Protein AF-A0AAJ7J469-F1 (afdb_monomer)

Organism: NCBI:txid156304

Mean predicted aligned error: 11.47 Å

Structure (mmCIF, N/CA/C/O backbone):
data_AF-A0AAJ7J469-F1
#
_entry.id   AF-A0AAJ7J469-F1
#
loop_
_atom_site.group_PDB
_atom_site.id
_atom_site.type_symbol
_atom_site.label_atom_id
_atom_site.label_alt_id
_atom_site.label_comp_id
_atom_site.label_asym_id
_atom_site.label_entity_id
_atom_site.label_seq_id
_atom_site.pdbx_PDB_ins_code
_atom_site.Cartn_x
_atom_site.Cartn_y
_atom_site.Cartn_z
_atom_site.occupancy
_atom_site.B_iso_or_equiv
_atom_site.auth_seq_id
_atom_site.auth_comp_id
_atom_site.auth_asym_id
_atom_site.auth_atom_id
_atom_site.pdbx_PDB_model_num
ATOM 1 N N . MET A 1 1 ? 45.246 7.641 29.088 1.00 48.12 1 MET A N 1
ATOM 2 C CA . MET A 1 1 ? 44.976 6.536 30.030 1.00 48.12 1 MET A CA 1
ATOM 3 C C . MET A 1 1 ? 43.474 6.402 30.189 1.00 48.12 1 MET A C 1
ATOM 5 O O . MET A 1 1 ? 42.895 7.224 30.880 1.00 48.12 1 MET A O 1
ATOM 9 N N . GLN A 1 2 ? 42.861 5.424 29.525 1.00 44.12 2 GLN A N 1
ATOM 10 C CA . GLN A 1 2 ? 41.5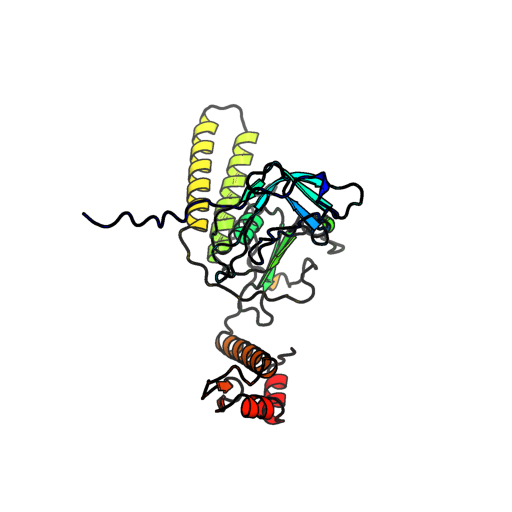33 4.903 29.861 1.00 44.12 2 GLN A CA 1
ATOM 11 C C . GLN A 1 2 ? 41.380 3.553 29.141 1.00 44.12 2 GLN A C 1
ATOM 13 O O . GLN A 1 2 ? 41.172 3.492 27.940 1.00 44.12 2 GLN A O 1
ATOM 18 N N . TYR A 1 3 ? 41.692 2.512 29.912 1.00 42.62 3 TYR A N 1
ATOM 19 C CA . TYR A 1 3 ? 41.426 1.079 29.773 1.00 42.62 3 TYR A CA 1
ATOM 20 C C . TYR A 1 3 ? 41.038 0.515 28.390 1.00 42.62 3 TYR A C 1
ATOM 22 O O . TYR A 1 3 ? 39.862 0.404 28.065 1.00 42.62 3 TYR A O 1
ATOM 30 N N . ASN A 1 4 ? 42.040 -0.010 27.669 1.00 47.81 4 ASN A N 1
ATOM 31 C CA . ASN A 1 4 ? 41.873 -1.233 26.878 1.00 47.81 4 ASN A CA 1
ATOM 32 C C . ASN A 1 4 ? 41.740 -2.396 27.870 1.00 47.81 4 ASN A C 1
ATOM 34 O O . ASN A 1 4 ? 42.739 -2.929 28.353 1.00 47.81 4 ASN A O 1
ATOM 38 N N . GLN A 1 5 ? 40.510 -2.744 28.220 1.00 50.16 5 GLN A N 1
ATOM 39 C CA . GLN A 1 5 ? 40.188 -4.075 28.717 1.00 50.16 5 GLN A CA 1
ATOM 40 C C . GLN A 1 5 ? 39.335 -4.756 27.654 1.00 50.16 5 GLN A C 1
ATOM 42 O O . GLN A 1 5 ? 38.177 -5.092 27.880 1.00 50.16 5 GLN A O 1
ATOM 47 N N . ASP A 1 6 ? 39.943 -4.983 26.489 1.00 46.72 6 ASP A N 1
ATOM 48 C CA . ASP A 1 6 ? 39.667 -6.229 25.792 1.00 46.72 6 ASP A CA 1
ATOM 49 C C . ASP A 1 6 ? 40.037 -7.317 26.796 1.00 46.72 6 ASP A C 1
ATOM 51 O O . ASP A 1 6 ? 41.211 -7.530 27.119 1.00 46.72 6 ASP A O 1
ATOM 55 N N . ALA A 1 7 ? 39.023 -7.929 27.401 1.00 51.72 7 ALA A N 1
ATOM 56 C CA . ALA A 1 7 ? 39.210 -9.198 28.059 1.00 51.72 7 ALA A CA 1
ATOM 57 C C . ALA A 1 7 ? 39.755 -10.133 26.976 1.00 51.72 7 ALA A C 1
ATOM 59 O O . ALA A 1 7 ? 38.997 -10.656 26.164 1.00 51.72 7 ALA A O 1
ATOM 60 N N . ASN A 1 8 ? 41.081 -10.294 26.944 1.00 53.09 8 ASN A N 1
ATOM 61 C CA . ASN A 1 8 ? 41.752 -11.438 26.352 1.00 53.09 8 ASN A CA 1
ATOM 62 C C . ASN A 1 8 ? 41.198 -12.667 27.076 1.00 53.09 8 ASN A C 1
ATOM 64 O O . ASN A 1 8 ? 41.808 -13.183 28.010 1.00 53.09 8 ASN A O 1
ATOM 68 N N . VAL A 1 9 ? 40.001 -13.103 26.691 1.00 55.22 9 VAL A N 1
ATOM 69 C CA . VAL A 1 9 ? 39.626 -14.498 26.814 1.00 55.22 9 VAL A CA 1
ATOM 70 C C . VAL A 1 9 ? 40.619 -15.180 25.884 1.00 55.22 9 VAL A C 1
ATOM 72 O O . VAL A 1 9 ? 40.574 -14.912 24.682 1.00 55.22 9 VAL A O 1
ATOM 75 N N . PRO A 1 10 ? 41.601 -15.940 26.400 1.00 55.09 10 PRO A N 1
ATOM 76 C CA . PRO A 1 10 ? 42.450 -16.709 25.513 1.00 55.09 10 PRO A CA 1
ATOM 77 C C . PRO A 1 10 ? 41.505 -17.561 24.672 1.00 55.09 10 PRO A C 1
ATOM 79 O O . PRO A 1 10 ? 40.607 -18.196 25.230 1.00 55.09 10 PRO A O 1
ATOM 82 N N . ASP A 1 11 ? 41.678 -17.511 23.354 1.00 55.34 11 ASP A N 1
ATOM 83 C CA . ASP A 1 11 ? 40.904 -18.247 22.350 1.00 55.34 11 ASP A CA 1
ATOM 84 C C . ASP A 1 11 ? 41.255 -19.744 22.450 1.00 55.34 11 ASP A C 1
ATOM 86 O O . ASP A 1 11 ? 41.768 -20.385 21.540 1.00 55.34 11 ASP A O 1
ATOM 90 N N . ASN A 1 12 ? 41.094 -20.287 23.654 1.00 64.06 12 ASN A N 1
ATOM 91 C CA . ASN A 1 12 ? 41.532 -21.597 24.083 1.00 64.06 12 ASN A CA 1
ATOM 92 C C . ASN A 1 12 ? 40.367 -22.553 23.850 1.00 64.06 12 ASN A C 1
ATOM 94 O O . ASN A 1 12 ? 39.811 -23.149 24.776 1.00 64.06 12 ASN A O 1
ATOM 98 N N . TYR A 1 13 ? 39.948 -22.634 22.590 1.00 60.75 13 TYR A N 1
ATOM 99 C CA . TYR A 1 13 ? 39.072 -23.704 22.163 1.00 60.75 13 TYR A CA 1
ATOM 100 C C . TYR A 1 13 ? 39.877 -25.006 22.230 1.00 60.75 13 TYR A C 1
ATOM 102 O O . TYR A 1 13 ? 40.974 -25.064 21.670 1.00 60.75 13 TYR A O 1
ATOM 110 N N . PRO A 1 14 ? 39.386 -26.040 22.934 1.00 75.62 14 PRO A N 1
ATOM 111 C CA . PRO A 1 14 ? 40.053 -27.332 22.936 1.00 75.62 14 PRO A CA 1
ATOM 112 C C . PRO A 1 14 ? 40.169 -27.840 21.497 1.00 75.62 14 PRO A C 1
ATOM 114 O O . PRO A 1 14 ? 39.246 -27.652 20.696 1.00 75.62 14 PRO A O 1
ATOM 117 N N . GLU A 1 15 ? 41.296 -28.476 21.170 1.00 78.38 15 GLU A N 1
ATOM 118 C CA . GLU A 1 15 ? 41.460 -29.090 19.855 1.00 78.38 15 GLU A CA 1
ATOM 119 C C . GLU A 1 15 ? 40.314 -30.083 19.610 1.00 78.38 15 GLU A C 1
ATOM 121 O O . GLU A 1 15 ? 39.962 -30.859 20.510 1.00 78.38 15 GLU A O 1
ATOM 126 N N . PRO A 1 16 ? 39.681 -30.045 18.424 1.00 77.50 16 PRO A N 1
ATOM 127 C CA . PRO A 1 16 ? 38.590 -30.954 18.126 1.00 77.50 16 PRO A CA 1
ATOM 128 C C . PRO A 1 16 ? 39.092 -32.406 18.183 1.00 77.50 16 PRO A C 1
ATOM 130 O O . PRO A 1 16 ? 40.232 -32.675 17.793 1.00 77.50 16 PRO A O 1
ATOM 133 N N . PRO A 1 17 ? 38.256 -33.356 18.639 1.00 82.31 17 PRO A N 1
ATOM 134 C CA . PRO A 1 17 ? 38.655 -34.752 18.736 1.00 82.31 17 PRO A CA 1
ATOM 135 C C . PRO A 1 17 ? 39.057 -35.316 17.361 1.00 82.31 17 PRO A C 1
ATOM 137 O O . PRO A 1 17 ? 38.545 -34.866 16.326 1.00 82.31 17 PRO A O 1
ATOM 140 N N . PRO A 1 18 ? 39.945 -36.326 17.322 1.00 85.00 18 PRO A N 1
ATOM 141 C CA . PRO A 1 18 ? 40.344 -36.965 16.077 1.00 85.00 18 PRO A CA 1
ATOM 142 C C . PRO A 1 18 ? 39.126 -37.541 15.348 1.00 85.00 18 PRO A C 1
ATOM 144 O O . PRO A 1 18 ? 38.244 -38.137 15.961 1.00 85.00 18 PRO A O 1
ATOM 147 N N . SER A 1 19 ? 39.093 -37.428 14.017 1.00 79.31 19 SER A N 1
ATOM 148 C CA . SER A 1 19 ? 37.956 -37.898 13.201 1.00 79.31 19 SER A CA 1
ATOM 149 C C . SER A 1 19 ? 37.589 -39.379 13.403 1.00 79.31 19 SER A C 1
ATOM 151 O O . SER A 1 19 ? 36.437 -39.750 13.192 1.00 79.31 19 SER A O 1
ATOM 153 N N . SER A 1 20 ? 38.534 -40.207 13.859 1.00 82.25 20 SER A N 1
ATOM 154 C CA . SER A 1 20 ? 38.329 -41.612 14.234 1.00 82.25 20 SER A CA 1
ATOM 155 C C . SER A 1 20 ? 37.458 -41.811 15.480 1.00 82.25 20 SER A C 1
ATOM 157 O O . SER A 1 20 ? 36.871 -42.876 15.640 1.00 82.25 20 SER A O 1
ATOM 159 N N . GLU A 1 21 ? 37.373 -40.807 16.355 1.00 83.12 21 GLU A N 1
ATOM 160 C CA . GLU A 1 21 ? 36.570 -40.816 17.586 1.00 83.12 21 GLU A CA 1
ATOM 161 C C . GLU A 1 21 ? 35.186 -40.170 17.390 1.00 83.12 21 GLU A C 1
ATOM 163 O O . GLU A 1 21 ? 34.299 -40.295 18.236 1.00 83.12 21 GLU A O 1
ATOM 168 N N . CYS A 1 22 ? 34.959 -39.514 16.248 1.00 80.88 22 CYS A N 1
ATOM 169 C CA . CYS A 1 22 ? 33.676 -38.915 15.896 1.00 80.88 22 CYS A CA 1
ATOM 170 C C . CYS A 1 22 ? 32.680 -39.991 15.431 1.00 80.88 22 CYS A C 1
ATOM 172 O O . CYS A 1 22 ? 32.647 -40.378 14.265 1.00 80.88 22 CYS A O 1
ATOM 174 N N . THR A 1 23 ? 31.821 -40.457 16.338 1.00 82.81 23 THR A N 1
ATOM 175 C CA . THR A 1 23 ? 30.838 -41.530 16.079 1.00 82.81 23 THR A CA 1
ATOM 176 C C . THR A 1 23 ? 29.556 -41.065 15.386 1.00 82.81 23 THR A C 1
ATOM 178 O O . THR A 1 23 ? 28.759 -41.889 14.937 1.00 82.81 23 THR A O 1
ATOM 181 N N . SER A 1 24 ? 29.328 -39.753 15.288 1.00 81.06 24 SER A N 1
ATOM 182 C CA . SER A 1 24 ? 28.131 -39.192 14.664 1.00 81.06 24 SER A CA 1
ATOM 183 C C . SER A 1 24 ? 28.437 -37.908 13.901 1.00 81.06 24 SER A C 1
ATOM 185 O O . SER A 1 24 ? 29.315 -37.128 14.267 1.00 81.06 24 SER A O 1
ATOM 187 N N . LYS A 1 25 ? 27.688 -37.690 12.818 1.00 81.75 25 LYS A N 1
ATOM 188 C CA . LYS A 1 25 ? 27.710 -36.451 12.044 1.00 81.75 25 LYS A CA 1
ATOM 189 C C . LYS A 1 25 ? 26.403 -35.712 12.287 1.00 81.75 25 LYS A C 1
ATOM 191 O O . LYS A 1 25 ? 25.340 -36.195 11.904 1.00 81.75 25 LYS A O 1
ATOM 196 N N . VAL A 1 26 ? 26.490 -34.536 12.897 1.00 78.69 26 VAL A N 1
ATOM 197 C CA . VAL A 1 26 ? 25.343 -33.646 13.091 1.00 78.69 26 VAL A CA 1
ATOM 198 C C . VAL A 1 26 ? 25.464 -32.488 12.110 1.00 78.69 26 VAL A C 1
ATOM 200 O O . VAL A 1 26 ? 26.470 -31.784 12.087 1.00 78.69 26 VAL A O 1
ATOM 203 N N . ASN A 1 27 ? 24.432 -32.282 11.293 1.00 78.25 27 ASN A N 1
ATOM 204 C CA . ASN A 1 27 ? 24.322 -31.074 10.484 1.00 78.25 27 ASN A CA 1
ATOM 205 C C . ASN A 1 27 ? 23.681 -29.990 11.347 1.00 78.25 27 ASN A C 1
ATOM 207 O O . ASN A 1 27 ? 22.470 -30.007 11.574 1.00 78.25 27 ASN A O 1
ATOM 211 N N . LEU A 1 28 ? 24.500 -29.065 11.839 1.00 74.19 28 LEU A N 1
ATOM 212 C CA . LEU A 1 28 ? 24.005 -27.890 12.541 1.00 74.19 28 LEU A CA 1
ATOM 213 C C . LEU A 1 28 ? 23.177 -27.043 11.567 1.00 74.19 28 LEU A C 1
ATOM 215 O O . LEU A 1 28 ? 23.601 -26.771 10.443 1.00 74.19 28 LEU A O 1
ATOM 219 N N . ARG A 1 29 ? 21.972 -26.659 11.990 1.00 64.50 29 ARG A N 1
ATOM 220 C CA . ARG A 1 29 ? 21.128 -25.701 11.278 1.00 64.50 29 ARG A CA 1
ATOM 221 C C . ARG A 1 29 ? 21.049 -24.433 12.110 1.00 64.50 29 ARG A C 1
ATOM 223 O O . ARG A 1 29 ? 20.605 -24.483 13.252 1.00 64.50 29 ARG A O 1
ATOM 230 N N . GLY A 1 30 ? 21.478 -23.325 11.528 1.00 63.59 30 GLY A N 1
ATOM 231 C CA . GLY A 1 30 ? 21.467 -22.018 12.168 1.00 63.59 30 GLY A CA 1
ATOM 232 C C . GLY A 1 30 ? 22.721 -21.207 11.835 1.00 63.59 30 GLY A C 1
ATOM 233 O O . GLY A 1 30 ? 23.596 -21.709 11.125 1.00 63.59 30 GLY A O 1
ATOM 234 N N . PRO A 1 31 ? 22.816 -19.971 12.351 1.00 66.44 31 PRO A N 1
ATOM 235 C CA . PRO A 1 31 ? 21.884 -19.351 13.300 1.00 66.44 31 PRO A CA 1
ATOM 236 C C . PRO A 1 31 ? 20.597 -18.844 12.624 1.00 66.44 31 PRO A C 1
ATOM 238 O O . PRO A 1 31 ? 20.654 -18.218 11.573 1.00 66.44 31 PRO A O 1
ATOM 241 N N . TYR A 1 32 ? 19.439 -19.112 13.236 1.00 71.12 32 TYR A N 1
ATOM 242 C CA . TYR A 1 32 ? 18.160 -18.493 12.865 1.00 71.12 32 TYR A CA 1
ATOM 243 C C . TYR A 1 32 ? 17.864 -17.380 13.865 1.00 71.12 32 TYR A C 1
ATOM 245 O O . TYR A 1 32 ? 17.922 -17.619 15.073 1.00 71.12 32 TYR A O 1
ATOM 253 N N . SER A 1 33 ? 17.562 -16.179 13.378 1.00 81.69 33 SER A N 1
ATOM 254 C CA . SER A 1 33 ? 17.202 -15.048 14.232 1.00 81.69 33 SER A CA 1
ATOM 255 C C . SER A 1 33 ? 15.695 -14.810 14.168 1.00 81.69 33 SER A C 1
ATOM 257 O O . SER A 1 33 ? 15.152 -14.751 13.066 1.00 81.69 33 SER A O 1
ATOM 259 N N . PRO A 1 34 ? 15.000 -14.606 15.302 1.00 84.00 34 PRO A N 1
ATOM 260 C CA . PRO A 1 34 ? 13.600 -14.179 15.281 1.00 84.00 34 PRO A CA 1
ATOM 261 C C . PRO A 1 34 ? 13.420 -12.780 14.670 1.00 84.00 34 PRO A C 1
ATOM 263 O O . PRO A 1 34 ? 12.300 -12.398 14.355 1.00 84.00 34 PRO A O 1
ATOM 266 N N . LEU A 1 35 ? 14.512 -12.026 14.501 1.00 87.94 35 LEU A N 1
ATOM 267 C CA . LEU A 1 35 ? 14.522 -10.713 13.860 1.00 87.94 35 LEU A CA 1
ATOM 268 C C . LEU A 1 35 ? 14.679 -10.800 12.337 1.00 87.94 35 LEU A C 1
ATOM 270 O O . LEU A 1 35 ? 14.774 -9.767 11.685 1.00 87.94 35 LEU A O 1
ATOM 274 N N . GLU A 1 36 ? 14.772 -11.995 11.750 1.00 89.44 36 GLU A N 1
ATOM 275 C CA . GLU A 1 36 ? 14.914 -12.127 10.301 1.00 89.44 36 GLU A CA 1
ATOM 276 C C . GLU A 1 36 ? 13.656 -11.631 9.570 1.00 89.44 36 GLU A C 1
ATOM 278 O O . GLU A 1 36 ? 12.538 -12.083 9.826 1.00 89.44 36 GLU A O 1
ATOM 283 N N . ILE A 1 37 ? 13.846 -10.687 8.647 1.00 89.62 37 ILE A N 1
ATOM 284 C CA . ILE A 1 37 ? 12.768 -10.062 7.883 1.00 89.62 37 ILE A CA 1
ATOM 285 C C . ILE A 1 37 ? 12.298 -11.024 6.799 1.00 89.62 37 ILE A C 1
ATOM 287 O O . ILE A 1 37 ? 13.074 -11.463 5.947 1.00 89.62 37 ILE A O 1
ATOM 291 N N . GLN A 1 38 ? 10.993 -11.276 6.776 1.00 89.12 38 GLN A N 1
ATOM 292 C CA . GLN A 1 38 ? 10.335 -11.987 5.689 1.00 89.12 38 GLN A CA 1
ATOM 293 C C . GLN A 1 38 ? 9.625 -10.998 4.773 1.00 89.12 38 GLN A C 1
ATOM 295 O O . GLN A 1 38 ? 8.921 -10.098 5.227 1.00 89.12 38 GLN A O 1
ATOM 300 N N . PHE A 1 39 ? 9.802 -11.182 3.468 1.00 91.94 39 PHE A N 1
ATOM 301 C CA . PHE A 1 39 ? 9.148 -10.360 2.459 1.00 91.94 39 PHE A CA 1
ATOM 302 C C . PHE A 1 39 ? 7.965 -11.101 1.854 1.00 91.94 39 PHE A C 1
ATOM 304 O O . PHE A 1 39 ? 8.004 -12.313 1.644 1.00 91.94 39 PHE A O 1
ATOM 311 N N . VAL A 1 40 ? 6.931 -10.341 1.519 1.00 92.94 40 VAL A N 1
ATOM 312 C CA . VAL A 1 40 ? 5.783 -10.804 0.744 1.00 92.94 40 VAL A CA 1
ATOM 313 C C . VAL A 1 40 ? 5.733 -10.030 -0.565 1.00 92.94 40 VAL A C 1
ATOM 315 O O . VAL A 1 40 ? 6.153 -8.874 -0.637 1.00 92.94 40 VAL A O 1
ATOM 318 N N . ASN A 1 41 ? 5.253 -10.674 -1.623 1.00 93.69 41 ASN A N 1
ATOM 319 C CA . ASN A 1 41 ? 5.020 -9.981 -2.882 1.00 93.69 41 ASN A CA 1
ATOM 320 C C . ASN A 1 41 ? 3.726 -9.156 -2.775 1.00 93.69 41 ASN A C 1
ATOM 322 O O . ASN A 1 41 ? 2.747 -9.615 -2.191 1.00 93.69 41 ASN A O 1
ATOM 326 N N . LEU A 1 42 ? 3.737 -7.951 -3.344 1.00 93.75 42 LEU A N 1
ATOM 327 C CA . LEU A 1 42 ? 2.602 -7.026 -3.333 1.00 93.75 42 LEU A CA 1
ATOM 328 C C . LEU A 1 42 ? 1.501 -7.402 -4.336 1.00 93.75 42 LEU A C 1
ATOM 330 O O . LEU A 1 42 ? 0.352 -7.022 -4.142 1.00 93.75 42 LEU A O 1
ATOM 334 N N . THR A 1 43 ? 1.849 -8.116 -5.409 1.00 94.25 43 THR A N 1
ATOM 335 C CA . THR A 1 43 ? 0.892 -8.540 -6.448 1.00 94.25 43 THR A CA 1
ATOM 336 C C . THR A 1 43 ? 0.093 -9.759 -6.009 1.00 94.25 43 THR A C 1
ATOM 338 O O . THR A 1 43 ? 0.638 -10.666 -5.370 1.00 94.25 43 THR A O 1
ATOM 341 N N . GLU A 1 44 ? -1.173 -9.833 -6.413 1.00 93.06 44 GLU A N 1
ATOM 342 C CA . GLU A 1 44 ? -2.067 -10.922 -6.014 1.00 93.06 44 GLU A CA 1
ATOM 343 C C . GLU A 1 44 ? -1.535 -12.308 -6.427 1.00 93.06 44 GLU A C 1
ATOM 345 O O . GLU A 1 44 ? -1.483 -13.230 -5.610 1.00 93.06 44 GLU A O 1
ATOM 350 N N . ALA A 1 45 ? -0.997 -12.459 -7.643 1.00 91.12 45 ALA A N 1
ATOM 351 C CA . ALA A 1 45 ? -0.409 -13.728 -8.090 1.00 91.12 45 ALA A CA 1
ATOM 352 C C . ALA A 1 45 ? 0.875 -14.133 -7.345 1.00 91.12 45 ALA A C 1
ATOM 354 O O . ALA A 1 45 ? 1.305 -15.292 -7.415 1.00 91.12 45 ALA A O 1
ATOM 355 N N . GLY A 1 46 ? 1.529 -13.188 -6.671 1.00 89.06 46 GLY A N 1
ATOM 356 C CA . GLY A 1 46 ? 2.730 -13.422 -5.879 1.00 89.06 46 GLY A CA 1
ATOM 357 C C . GLY A 1 46 ? 2.474 -13.592 -4.383 1.00 89.06 46 GLY A C 1
ATOM 358 O O . GLY A 1 46 ? 3.336 -14.138 -3.698 1.00 89.06 46 GLY A O 1
ATOM 359 N N . LYS A 1 47 ? 1.324 -13.145 -3.876 1.00 88.81 47 LYS A N 1
ATOM 360 C CA . LYS A 1 47 ? 1.035 -12.961 -2.445 1.00 88.81 47 LYS A CA 1
ATOM 361 C C . LYS A 1 47 ? 1.162 -14.235 -1.607 1.00 88.81 47 LYS A C 1
ATOM 363 O O . LYS A 1 47 ? 1.663 -14.191 -0.490 1.00 88.81 47 LYS A O 1
ATOM 368 N N . ILE A 1 48 ? 0.762 -15.380 -2.165 1.00 88.81 48 ILE A N 1
ATOM 369 C CA . ILE A 1 48 ? 0.843 -16.697 -1.502 1.00 88.81 48 ILE A CA 1
ATOM 370 C C . ILE A 1 48 ? 2.171 -17.431 -1.744 1.00 88.81 48 ILE A C 1
ATOM 372 O O . ILE A 1 48 ? 2.357 -18.552 -1.265 1.00 88.81 48 ILE A O 1
ATOM 376 N N . LYS A 1 49 ? 3.082 -16.857 -2.539 1.00 91.38 49 LYS A N 1
ATOM 377 C CA . LYS A 1 49 ? 4.361 -17.491 -2.871 1.00 91.38 49 LYS A CA 1
ATOM 378 C C . LYS A 1 49 ? 5.399 -17.168 -1.803 1.00 91.38 49 LYS A C 1
ATOM 380 O O . LYS A 1 49 ? 5.468 -16.056 -1.290 1.00 91.38 49 LYS A O 1
ATOM 385 N N . ASN A 1 50 ? 6.254 -18.141 -1.512 1.00 91.56 50 ASN A N 1
ATOM 386 C CA . ASN A 1 50 ? 7.381 -17.955 -0.612 1.00 91.56 50 ASN A CA 1
ATOM 387 C C . ASN A 1 50 ? 8.472 -17.150 -1.330 1.00 91.56 50 ASN A C 1
ATOM 389 O O . ASN A 1 50 ? 8.988 -17.583 -2.364 1.00 91.56 50 ASN A O 1
ATOM 393 N N . VAL A 1 51 ? 8.805 -15.981 -0.790 1.00 93.31 51 VAL A N 1
ATOM 394 C CA . VAL A 1 51 ? 9.839 -15.100 -1.329 1.00 93.31 51 VAL A CA 1
ATOM 395 C C . VAL A 1 51 ? 11.159 -15.383 -0.627 1.00 93.31 51 VAL A C 1
ATOM 397 O O . VAL A 1 51 ? 11.270 -15.289 0.592 1.00 93.31 51 VAL A O 1
ATOM 400 N N . LYS A 1 52 ? 12.186 -15.687 -1.415 1.00 92.31 52 LYS A N 1
ATOM 401 C CA . LYS A 1 52 ? 13.552 -15.896 -0.948 1.00 92.31 52 LYS A CA 1
ATOM 402 C C . LYS A 1 52 ? 14.492 -14.971 -1.691 1.00 92.31 52 LYS A C 1
ATOM 404 O O . LYS A 1 52 ? 14.379 -14.785 -2.902 1.00 92.31 52 LYS A O 1
ATOM 409 N N . ILE A 1 53 ? 15.451 -14.412 -0.974 1.00 93.81 53 ILE A N 1
ATOM 410 C CA . ILE A 1 53 ? 16.501 -13.601 -1.577 1.00 93.81 53 ILE A CA 1
ATOM 411 C C . ILE A 1 53 ? 17.642 -14.539 -1.980 1.00 93.81 53 ILE A C 1
ATOM 413 O O . ILE A 1 53 ? 17.966 -15.479 -1.255 1.00 93.81 53 ILE A O 1
ATOM 417 N N . SER A 1 54 ? 18.222 -14.329 -3.165 1.00 93.25 54 SER A N 1
ATOM 418 C CA . SER A 1 54 ? 19.353 -15.136 -3.627 1.00 93.25 54 SER A CA 1
ATOM 419 C C . SER A 1 54 ? 20.479 -15.144 -2.584 1.00 93.25 54 SER A C 1
ATOM 421 O O . SER A 1 54 ? 20.853 -14.067 -2.117 1.00 93.25 54 SER A O 1
ATOM 423 N N . PRO A 1 55 ? 21.096 -16.303 -2.282 1.00 90.62 55 PRO A N 1
ATOM 424 C CA . PRO A 1 55 ? 22.272 -16.376 -1.410 1.00 90.62 55 PRO A CA 1
ATOM 425 C C . PRO A 1 55 ? 23.458 -15.543 -1.911 1.00 90.62 55 PRO A C 1
ATOM 427 O O . PRO A 1 55 ? 24.326 -15.168 -1.137 1.00 90.62 55 PRO A O 1
ATOM 430 N N . SER A 1 56 ? 23.493 -15.243 -3.213 1.00 90.69 56 SER A N 1
ATOM 431 C CA . SER A 1 56 ? 24.500 -14.366 -3.818 1.00 90.69 56 SER A CA 1
ATOM 432 C C . SER A 1 56 ? 24.230 -12.873 -3.594 1.00 90.69 56 SER A C 1
ATOM 434 O O . SER A 1 56 ? 25.017 -12.040 -4.036 1.00 90.69 56 SER A O 1
ATOM 436 N N . SER A 1 57 ? 23.092 -12.511 -2.998 1.00 91.88 57 SER A N 1
ATOM 437 C CA . SER A 1 57 ? 22.743 -11.125 -2.697 1.00 91.88 57 SER A CA 1
ATOM 438 C C . SER A 1 57 ? 23.370 -10.677 -1.382 1.00 91.88 57 SER A C 1
ATOM 440 O O . SER A 1 57 ? 23.356 -11.409 -0.394 1.00 91.88 57 SER A O 1
ATOM 442 N N . MET A 1 58 ? 23.795 -9.415 -1.329 1.00 89.12 58 MET A N 1
ATOM 443 C CA . MET A 1 58 ? 24.197 -8.760 -0.078 1.00 89.12 58 MET A CA 1
ATOM 444 C C . MET A 1 58 ? 23.042 -8.663 0.933 1.00 89.12 58 MET A C 1
ATOM 446 O O . MET A 1 58 ? 23.285 -8.538 2.124 1.00 89.12 58 MET A O 1
ATOM 450 N N . ASN A 1 59 ? 21.793 -8.755 0.462 1.00 90.69 59 ASN A N 1
ATOM 451 C CA . ASN A 1 59 ? 20.584 -8.742 1.287 1.00 90.69 59 ASN A CA 1
ATOM 452 C C . ASN A 1 59 ? 20.025 -10.158 1.532 1.00 90.69 59 ASN A C 1
ATOM 454 O O . ASN A 1 59 ? 18.836 -10.297 1.792 1.00 90.69 59 ASN A O 1
ATOM 458 N N . CYS A 1 60 ? 20.826 -11.222 1.378 1.00 90.50 60 CYS A N 1
ATOM 459 C CA . CYS A 1 60 ? 20.345 -12.606 1.515 1.00 90.50 60 CYS A CA 1
ATOM 460 C C . CYS A 1 60 ? 19.765 -12.923 2.901 1.00 90.50 60 CYS A C 1
ATOM 462 O O . CYS A 1 60 ? 18.826 -13.709 2.993 1.00 90.50 60 CYS A O 1
ATOM 464 N N . VAL A 1 61 ? 20.296 -12.284 3.943 1.00 89.44 61 VAL A N 1
ATOM 465 C CA . VAL A 1 61 ? 19.775 -12.321 5.309 1.00 89.44 61 VAL A CA 1
ATOM 466 C C . VAL A 1 61 ? 19.613 -10.880 5.764 1.00 89.44 61 VAL A C 1
ATOM 468 O O . VAL A 1 61 ? 20.583 -10.124 5.808 1.00 89.44 61 VAL A O 1
ATOM 471 N N . LEU A 1 62 ? 18.382 -10.490 6.082 1.00 90.06 62 LEU A N 1
ATOM 472 C CA . LEU A 1 62 ? 18.064 -9.164 6.599 1.00 90.06 62 LEU A CA 1
ATOM 473 C C . LEU A 1 62 ? 17.490 -9.310 7.998 1.00 90.06 62 LEU A C 1
ATOM 475 O O . LEU A 1 62 ? 16.554 -10.073 8.201 1.00 90.06 62 LEU A O 1
ATOM 479 N N . LEU A 1 63 ? 18.053 -8.573 8.950 1.00 90.12 63 LEU A N 1
ATOM 480 C CA . LEU A 1 63 ? 17.565 -8.521 10.322 1.00 90.12 63 LEU A CA 1
ATOM 481 C C . LEU A 1 63 ? 16.865 -7.186 10.552 1.00 90.12 63 LEU A C 1
ATOM 483 O O . LEU A 1 63 ? 17.358 -6.144 10.109 1.00 90.12 63 LEU A O 1
ATOM 487 N N . ASP A 1 64 ? 15.732 -7.210 11.244 1.00 88.88 64 ASP A N 1
ATOM 488 C CA . ASP A 1 64 ? 15.098 -5.993 11.713 1.00 88.88 64 ASP A CA 1
ATOM 489 C C . ASP A 1 64 ? 15.833 -5.467 12.944 1.00 88.88 64 ASP A C 1
ATOM 491 O O . ASP A 1 64 ? 15.844 -6.083 14.010 1.00 88.88 64 ASP A O 1
ATOM 495 N N . THR A 1 65 ? 16.483 -4.322 12.770 1.00 87.38 65 THR A N 1
ATOM 496 C CA . THR A 1 65 ? 17.191 -3.609 13.832 1.00 87.38 65 THR A CA 1
ATOM 497 C C . THR A 1 65 ? 16.247 -2.805 14.724 1.00 87.38 65 THR A C 1
ATOM 499 O O . THR A 1 65 ? 16.655 -2.391 15.803 1.00 87.38 65 THR A O 1
ATOM 502 N N . GLU A 1 66 ? 15.011 -2.562 14.279 1.00 87.56 66 GLU A N 1
ATOM 503 C CA . GLU A 1 66 ? 14.026 -1.702 14.943 1.00 87.56 66 GLU A CA 1
ATOM 504 C C . GLU A 1 66 ? 12.642 -2.380 14.953 1.00 87.56 66 GLU A C 1
ATOM 506 O O . GLU A 1 66 ? 11.713 -1.892 14.311 1.00 87.56 66 GLU A O 1
ATOM 511 N N . PRO A 1 67 ? 12.477 -3.504 15.677 1.00 84.38 67 PRO A N 1
ATOM 512 C CA . PRO A 1 67 ? 11.223 -4.265 15.687 1.00 84.38 67 PRO A CA 1
ATOM 513 C C . PRO A 1 67 ? 10.037 -3.513 16.317 1.00 84.38 67 PRO A C 1
ATOM 515 O O . PRO A 1 67 ? 8.890 -3.889 16.102 1.00 84.38 67 PRO A O 1
ATOM 518 N N . GLU A 1 68 ? 10.307 -2.457 17.089 1.00 85.00 68 GLU A N 1
ATOM 519 C CA . GLU A 1 68 ? 9.286 -1.578 17.678 1.00 85.00 68 GLU A CA 1
ATOM 520 C C . GLU A 1 68 ? 8.628 -0.658 16.633 1.00 85.00 68 GLU A C 1
ATOM 522 O O . GLU A 1 68 ? 7.543 -0.123 16.865 1.00 85.00 68 GLU A O 1
ATOM 527 N N . ASP A 1 69 ? 9.278 -0.443 15.482 1.00 83.81 69 ASP A N 1
ATOM 528 C CA . ASP A 1 69 ? 8.716 0.354 14.398 1.00 83.81 69 ASP A CA 1
ATOM 529 C C . ASP A 1 69 ? 7.818 -0.508 13.505 1.00 83.81 69 ASP A C 1
ATOM 531 O O . ASP A 1 69 ? 8.282 -1.342 12.726 1.00 83.81 69 ASP A O 1
ATOM 535 N N . SER A 1 70 ? 6.515 -0.234 13.571 1.00 80.69 70 SER A N 1
ATOM 536 C CA . SER A 1 70 ? 5.484 -0.910 12.787 1.00 80.69 70 SER A CA 1
ATOM 537 C C . SER A 1 70 ? 5.488 -0.559 11.294 1.00 80.69 70 SER A C 1
ATOM 539 O O . SER A 1 70 ? 4.630 -1.060 10.565 1.00 80.69 70 SER A O 1
ATOM 541 N N . 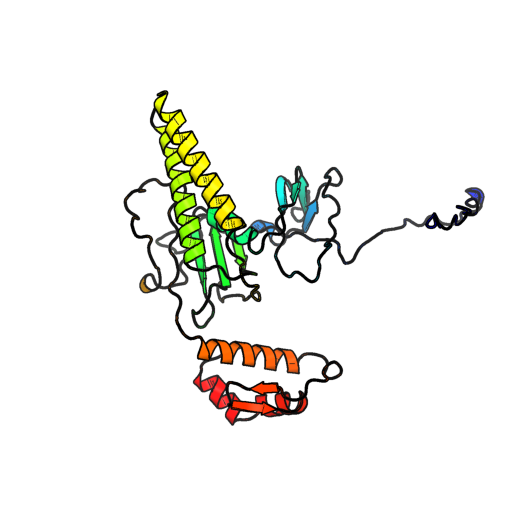SER A 1 71 ? 6.374 0.333 10.835 1.00 83.94 71 SER A N 1
ATOM 542 C CA . SER A 1 71 ? 6.395 0.756 9.437 1.00 83.94 71 SER A CA 1
ATOM 543 C C . SER A 1 71 ? 6.815 -0.370 8.488 1.00 83.94 71 SER A C 1
ATOM 545 O O . SER A 1 71 ? 7.752 -1.138 8.728 1.00 83.94 71 SER A O 1
ATOM 547 N N . GLN A 1 72 ? 6.110 -0.468 7.364 1.00 87.88 72 GLN A N 1
ATOM 548 C CA . GLN A 1 72 ? 6.368 -1.468 6.341 1.00 87.88 72 GLN A CA 1
ATOM 549 C C . GLN A 1 72 ? 7.714 -1.216 5.654 1.00 87.88 72 GLN A C 1
ATOM 551 O O . GLN A 1 72 ? 8.053 -0.101 5.247 1.00 87.88 72 GLN A O 1
ATOM 556 N N . ARG A 1 73 ? 8.474 -2.296 5.446 1.00 90.38 73 ARG A N 1
ATOM 557 C CA . ARG A 1 73 ? 9.738 -2.278 4.703 1.00 90.38 73 ARG A CA 1
ATOM 558 C C . ARG A 1 73 ? 9.505 -2.637 3.242 1.00 90.38 73 ARG A C 1
ATOM 560 O O . ARG A 1 73 ? 8.793 -3.586 2.932 1.00 90.38 73 ARG A O 1
ATOM 567 N N . LEU A 1 74 ? 10.163 -1.907 2.344 1.00 93.75 74 LEU A N 1
ATOM 568 C CA . LEU A 1 74 ? 10.116 -2.164 0.907 1.00 93.75 74 LEU A CA 1
ATOM 569 C C . LEU A 1 74 ? 11.463 -2.706 0.418 1.00 93.75 74 LEU A C 1
ATOM 571 O O . LEU A 1 74 ? 12.513 -2.106 0.649 1.00 93.75 74 LEU A O 1
ATOM 575 N N . LEU A 1 75 ? 11.420 -3.823 -0.302 1.00 95.19 75 LEU A N 1
ATOM 576 C CA . LEU A 1 75 ? 12.547 -4.381 -1.042 1.00 95.19 75 LEU A CA 1
ATOM 577 C C . LEU A 1 75 ? 12.179 -4.398 -2.523 1.00 95.19 75 LEU A C 1
ATOM 579 O O . LEU A 1 75 ? 11.124 -4.909 -2.894 1.00 95.19 75 LEU A O 1
ATOM 583 N N . VAL A 1 76 ? 13.057 -3.866 -3.368 1.00 95.44 76 VAL A N 1
ATOM 584 C CA . VAL A 1 76 ? 12.891 -3.913 -4.823 1.00 95.44 76 VAL A CA 1
ATOM 585 C C . VAL A 1 76 ? 13.887 -4.914 -5.387 1.00 95.44 76 VAL A C 1
ATOM 587 O O . VAL A 1 76 ? 15.076 -4.838 -5.088 1.00 95.44 76 VAL A O 1
ATOM 590 N N . ALA A 1 77 ? 13.414 -5.861 -6.192 1.00 95.31 77 ALA A N 1
ATOM 591 C CA . ALA A 1 77 ? 14.262 -6.812 -6.902 1.00 95.31 77 ALA A CA 1
ATOM 592 C C . ALA A 1 77 ? 14.408 -6.389 -8.366 1.00 95.31 77 ALA A C 1
ATOM 594 O O . ALA A 1 77 ? 13.414 -6.074 -9.016 1.00 95.31 77 ALA A O 1
ATOM 595 N N . GLY A 1 78 ? 15.633 -6.408 -8.894 1.00 94.19 78 GLY A N 1
ATOM 596 C CA . GLY A 1 78 ? 15.879 -6.149 -10.315 1.00 94.19 78 GLY A CA 1
ATOM 597 C C . GLY A 1 78 ? 15.451 -7.309 -11.216 1.00 94.19 78 GLY A C 1
ATOM 598 O O . GLY A 1 78 ? 15.075 -7.094 -12.363 1.00 94.19 78 GLY A O 1
ATOM 599 N N . SER A 1 79 ? 15.485 -8.542 -10.705 1.00 93.38 79 SER A N 1
ATOM 600 C CA . SER A 1 79 ? 14.922 -9.699 -11.402 1.00 93.38 79 SER A CA 1
ATOM 601 C C . SER A 1 79 ? 14.408 -10.757 -10.431 1.00 93.38 79 SER A C 1
ATOM 603 O O . SER A 1 79 ? 14.823 -10.840 -9.271 1.00 93.38 79 SER A O 1
ATOM 605 N N . ILE A 1 80 ? 13.462 -11.555 -10.919 1.00 92.56 80 ILE A N 1
ATOM 606 C CA . ILE A 1 80 ? 12.777 -12.594 -10.157 1.00 92.56 80 ILE A CA 1
ATOM 607 C C . ILE A 1 80 ? 12.827 -13.870 -10.988 1.00 92.56 80 ILE A C 1
ATOM 609 O O . ILE A 1 80 ? 12.487 -13.850 -12.169 1.00 92.56 80 ILE A O 1
ATOM 613 N N . SER A 1 81 ? 13.223 -14.982 -10.373 1.00 92.19 81 SER A N 1
ATOM 614 C CA . SER A 1 81 ? 13.033 -16.309 -10.960 1.00 92.19 81 SER A CA 1
ATOM 615 C C . SER A 1 81 ? 12.009 -17.091 -10.154 1.00 92.19 81 SER A C 1
ATOM 617 O O . SER A 1 81 ? 11.913 -16.954 -8.931 1.00 92.19 81 SER A O 1
ATOM 619 N N . GLN A 1 82 ? 11.236 -17.917 -10.842 1.00 91.06 82 GLN A N 1
ATOM 620 C CA . GLN A 1 82 ? 10.286 -18.813 -10.211 1.00 91.06 82 GLN A CA 1
ATOM 621 C C . GLN A 1 82 ? 10.908 -20.206 -10.113 1.00 91.06 82 GLN A C 1
ATOM 623 O O . GLN A 1 82 ? 11.415 -20.743 -11.096 1.00 91.06 82 GLN A O 1
ATOM 628 N N . GLY A 1 83 ? 10.880 -20.793 -8.917 1.00 84.69 83 GLY A N 1
ATOM 629 C CA . GLY A 1 83 ? 11.356 -22.157 -8.706 1.00 84.69 83 GLY A CA 1
ATOM 630 C C . GLY A 1 83 ? 10.478 -23.190 -9.421 1.00 84.69 83 GLY A C 1
ATOM 631 O O . GLY A 1 83 ? 9.309 -22.930 -9.703 1.00 84.69 83 GLY A O 1
ATOM 632 N N . ALA A 1 84 ? 11.017 -24.393 -9.639 1.00 80.62 84 ALA A N 1
ATOM 633 C CA . ALA A 1 84 ? 10.363 -25.469 -10.396 1.00 80.62 84 ALA A CA 1
ATOM 634 C C . ALA A 1 84 ? 8.935 -25.808 -9.919 1.00 80.62 84 ALA A C 1
ATOM 636 O O . ALA A 1 84 ? 8.060 -26.082 -10.731 1.00 80.62 84 ALA A O 1
ATOM 637 N N . ASN A 1 85 ? 8.672 -25.719 -8.611 1.00 79.75 85 ASN A N 1
ATOM 638 C CA . ASN A 1 85 ? 7.360 -26.033 -8.031 1.00 79.75 85 ASN A CA 1
ATOM 639 C C . ASN A 1 85 ? 6.388 -24.840 -8.045 1.00 79.75 85 ASN A C 1
ATOM 641 O O . ASN A 1 85 ? 5.355 -24.892 -7.385 1.00 79.75 85 ASN A O 1
ATOM 645 N N . SER A 1 86 ? 6.720 -23.737 -8.724 1.00 79.31 86 SER A N 1
ATOM 646 C CA . SER A 1 86 ? 5.939 -22.493 -8.849 1.00 79.31 86 SER A CA 1
ATOM 647 C C . SER A 1 86 ? 5.645 -21.707 -7.552 1.00 79.31 86 SER A C 1
ATOM 649 O O . SER A 1 86 ? 5.302 -20.525 -7.626 1.00 79.31 86 SER A O 1
ATOM 651 N N . HIS A 1 87 ? 5.849 -22.313 -6.379 1.00 85.94 87 HIS A N 1
ATOM 652 C CA . HIS A 1 87 ? 5.575 -21.737 -5.058 1.00 85.94 87 HIS A CA 1
ATOM 653 C C . HIS A 1 87 ? 6.693 -20.866 -4.482 1.00 85.94 87 HIS A C 1
ATOM 655 O O . HIS A 1 87 ? 6.443 -20.118 -3.543 1.00 85.94 87 HIS A O 1
ATOM 661 N N . ASN A 1 88 ? 7.914 -20.967 -5.009 1.00 90.88 88 ASN A N 1
ATOM 662 C CA . ASN A 1 88 ? 9.059 -20.202 -4.519 1.00 90.88 88 ASN A CA 1
ATOM 663 C C . ASN A 1 88 ? 9.451 -19.139 -5.545 1.00 90.88 88 ASN A C 1
ATOM 665 O O . ASN A 1 88 ? 9.633 -19.460 -6.722 1.00 90.88 88 ASN A O 1
ATOM 669 N N . LEU A 1 89 ? 9.618 -17.902 -5.091 1.00 93.44 89 LEU A N 1
ATOM 670 C CA . LEU A 1 89 ? 10.202 -16.805 -5.853 1.00 93.44 89 LEU A CA 1
ATOM 671 C C . LEU A 1 89 ? 11.611 -16.546 -5.325 1.00 93.44 89 LEU A C 1
ATOM 673 O O . LEU A 1 89 ? 11.788 -16.334 -4.129 1.00 93.44 89 LEU A O 1
ATOM 677 N N . MET A 1 90 ? 12.603 -16.560 -6.211 1.00 94.06 90 MET A N 1
ATOM 678 C CA . MET A 1 90 ? 13.978 -16.176 -5.895 1.00 94.06 90 MET A CA 1
ATOM 679 C C . MET A 1 90 ? 14.250 -14.778 -6.445 1.00 94.06 90 MET A C 1
ATOM 681 O O . MET A 1 90 ? 14.124 -14.554 -7.651 1.00 94.06 90 MET A O 1
ATOM 685 N N . LEU A 1 91 ? 14.624 -13.854 -5.564 1.00 95.25 91 LEU A N 1
ATOM 686 C CA . LEU A 1 91 ? 14.924 -12.464 -5.896 1.00 95.25 91 LEU A CA 1
ATOM 687 C C . LEU A 1 91 ? 16.422 -12.260 -6.134 1.00 95.25 91 LEU A C 1
ATOM 689 O O . LEU A 1 91 ? 17.251 -12.684 -5.325 1.00 95.25 91 LEU A O 1
ATOM 693 N N . TYR A 1 92 ? 16.762 -11.538 -7.199 1.00 94.75 92 TYR A N 1
ATOM 694 C CA . TYR A 1 92 ? 18.129 -11.148 -7.542 1.00 94.75 92 TYR A CA 1
ATOM 695 C C . TYR A 1 92 ? 18.230 -9.629 -7.694 1.00 94.75 92 TYR A C 1
ATOM 697 O O . TYR A 1 92 ? 17.230 -8.948 -7.934 1.00 94.75 92 TYR A O 1
ATOM 705 N N . ASN A 1 93 ? 19.451 -9.097 -7.557 1.00 95.00 93 ASN A N 1
ATOM 706 C CA . ASN A 1 93 ? 19.739 -7.661 -7.667 1.00 95.00 93 ASN A CA 1
ATOM 707 C C . ASN A 1 93 ? 18.800 -6.832 -6.778 1.00 95.00 93 ASN A C 1
ATOM 709 O O . ASN A 1 93 ? 18.063 -5.971 -7.249 1.00 95.00 93 ASN A O 1
ATOM 713 N N . THR A 1 94 ? 18.767 -7.176 -5.493 1.00 95.75 94 THR A N 1
ATOM 714 C CA . THR A 1 94 ? 17.810 -6.614 -4.539 1.00 95.75 94 THR A CA 1
ATOM 715 C C . THR A 1 94 ? 18.340 -5.343 -3.888 1.00 95.75 94 THR A C 1
ATOM 717 O O . THR A 1 94 ? 19.454 -5.355 -3.364 1.00 95.75 94 THR A O 1
ATOM 720 N N . THR A 1 95 ? 17.515 -4.305 -3.814 1.00 95.62 95 THR A N 1
ATOM 721 C CA . THR A 1 95 ? 17.784 -3.062 -3.086 1.00 95.62 95 THR A CA 1
ATOM 722 C C . THR A 1 95 ? 16.771 -2.907 -1.961 1.00 95.62 95 THR A C 1
ATOM 724 O O . THR A 1 95 ? 15.563 -2.849 -2.199 1.00 95.62 95 THR A O 1
ATOM 727 N N . LEU A 1 96 ? 17.269 -2.848 -0.726 1.00 94.62 96 LEU A N 1
ATOM 728 C CA . LEU A 1 96 ? 16.459 -2.540 0.447 1.00 94.62 96 LEU A CA 1
ATOM 729 C C . LEU A 1 96 ? 16.246 -1.032 0.511 1.00 94.62 96 LEU A C 1
ATOM 731 O O . LEU A 1 96 ? 17.207 -0.266 0.572 1.00 94.62 96 LEU A O 1
ATOM 735 N N . MET A 1 97 ? 14.987 -0.614 0.462 1.00 93.31 97 MET A N 1
ATOM 736 C CA . MET A 1 97 ? 14.631 0.798 0.469 1.00 93.31 97 MET A CA 1
ATOM 737 C C . MET A 1 97 ? 14.771 1.379 1.883 1.00 93.31 97 MET A C 1
ATOM 739 O O . MET A 1 97 ? 14.635 0.644 2.871 1.00 93.31 97 MET A O 1
ATOM 743 N N . PRO A 1 98 ? 15.048 2.692 2.007 1.00 90.81 98 PRO A N 1
ATOM 744 C CA . PRO A 1 98 ? 15.149 3.343 3.306 1.00 90.81 98 PRO A CA 1
ATOM 745 C C . PRO A 1 98 ? 13.833 3.229 4.084 1.00 90.81 98 PRO A C 1
ATOM 747 O O . PRO A 1 98 ? 12.748 3.187 3.502 1.00 90.81 98 PRO A O 1
ATOM 750 N N . ARG A 1 99 ? 13.939 3.212 5.414 1.00 87.31 99 ARG A N 1
ATOM 751 C CA . ARG A 1 99 ? 12.805 3.149 6.344 1.00 87.31 99 ARG A CA 1
ATOM 752 C C . ARG A 1 99 ? 12.127 4.522 6.428 1.00 87.31 99 ARG A C 1
ATOM 754 O O . ARG A 1 99 ? 12.368 5.302 7.340 1.00 87.31 99 ARG A O 1
ATOM 761 N N . ILE A 1 100 ? 11.343 4.851 5.404 1.00 90.00 100 ILE A N 1
ATOM 762 C CA . ILE A 1 100 ? 10.519 6.063 5.357 1.00 90.00 100 ILE A CA 1
ATOM 763 C C . ILE A 1 100 ? 9.061 5.637 5.591 1.00 90.00 100 ILE A C 1
ATOM 765 O O . ILE A 1 100 ? 8.550 4.831 4.810 1.00 90.00 100 ILE A O 1
ATOM 769 N N . PRO A 1 101 ? 8.371 6.167 6.619 1.00 89.88 101 PRO A N 1
ATOM 770 C CA . PRO A 1 101 ? 6.992 5.786 6.916 1.00 89.88 101 PRO A CA 1
ATOM 771 C C . PRO A 1 101 ? 6.056 6.008 5.717 1.00 89.88 101 PRO A C 1
ATOM 773 O O . PRO A 1 101 ? 5.963 7.119 5.175 1.00 89.88 101 PRO A O 1
ATOM 776 N N . GLY A 1 102 ? 5.380 4.937 5.293 1.00 90.94 102 GLY A N 1
ATOM 777 C CA . GLY A 1 102 ? 4.497 4.916 4.125 1.00 90.94 102 GLY A CA 1
ATOM 778 C C . GLY A 1 102 ? 5.193 4.850 2.766 1.00 90.94 102 GLY A C 1
ATOM 779 O O . GLY A 1 102 ? 4.520 4.998 1.749 1.00 90.94 102 GLY A O 1
ATOM 780 N N . LEU A 1 103 ? 6.514 4.637 2.691 1.00 92.62 103 LEU A N 1
ATOM 781 C CA . LEU A 1 103 ? 7.239 4.637 1.412 1.00 92.62 103 LEU A CA 1
ATOM 782 C C . LEU A 1 103 ? 6.667 3.644 0.400 1.00 92.62 103 LEU A C 1
ATOM 784 O O . LEU A 1 103 ? 6.545 3.987 -0.774 1.00 92.62 103 LEU A O 1
ATOM 788 N N . ALA A 1 104 ? 6.296 2.442 0.848 1.00 93.12 104 ALA A N 1
ATOM 789 C CA . ALA A 1 104 ? 5.656 1.445 -0.006 1.00 93.12 104 ALA A CA 1
ATOM 790 C C . ALA A 1 104 ? 4.377 2.005 -0.649 1.00 93.12 104 ALA A C 1
ATOM 792 O O . ALA A 1 104 ? 4.233 1.961 -1.871 1.00 93.12 104 ALA A O 1
ATOM 793 N N . ALA A 1 105 ? 3.509 2.626 0.155 1.00 94.62 105 ALA A N 1
ATOM 794 C CA . ALA A 1 105 ? 2.292 3.278 -0.318 1.00 94.62 105 ALA A CA 1
ATOM 795 C C . ALA A 1 105 ? 2.577 4.416 -1.295 1.00 94.62 105 ALA A C 1
ATOM 797 O O . ALA A 1 105 ? 1.977 4.463 -2.365 1.00 94.62 105 ALA A O 1
ATOM 798 N N . LEU A 1 106 ? 3.528 5.295 -0.980 1.00 94.56 106 LEU A N 1
ATOM 799 C CA . LEU A 1 106 ? 3.881 6.409 -1.858 1.00 94.56 106 LEU A CA 1
ATOM 800 C C . LEU A 1 106 ? 4.395 5.924 -3.212 1.00 94.56 106 LEU A C 1
ATOM 802 O O . LEU A 1 106 ? 3.940 6.414 -4.238 1.00 94.56 106 LEU A O 1
ATOM 806 N N . ILE A 1 107 ? 5.318 4.961 -3.232 1.00 94.25 107 ILE A N 1
ATOM 807 C CA . ILE A 1 107 ? 5.887 4.426 -4.474 1.00 94.25 107 ILE A CA 1
ATOM 808 C C . ILE A 1 107 ? 4.798 3.765 -5.321 1.00 94.25 107 ILE A C 1
ATOM 810 O O . ILE A 1 107 ? 4.689 4.064 -6.511 1.00 94.25 107 ILE A O 1
ATOM 814 N N . VAL A 1 108 ? 3.952 2.930 -4.712 1.00 94.94 108 VAL A N 1
ATOM 815 C CA . VAL A 1 108 ? 2.830 2.291 -5.412 1.00 94.94 108 VAL A CA 1
ATOM 816 C C . VAL A 1 108 ? 1.880 3.347 -5.983 1.00 94.94 108 VAL A C 1
ATOM 818 O O . VAL A 1 108 ? 1.565 3.302 -7.169 1.00 94.94 108 VAL A O 1
ATOM 821 N N . LEU A 1 109 ? 1.485 4.350 -5.196 1.00 95.81 109 LEU A N 1
ATOM 822 C CA . LEU A 1 109 ? 0.610 5.428 -5.660 1.00 95.81 109 LEU A CA 1
ATOM 823 C C . LEU A 1 109 ? 1.264 6.283 -6.755 1.00 95.81 109 LEU A C 1
ATOM 825 O O . LEU A 1 109 ? 0.588 6.705 -7.686 1.00 95.81 109 LEU A O 1
ATOM 829 N N . ILE A 1 110 ? 2.569 6.544 -6.699 1.00 94.69 110 ILE A N 1
ATOM 830 C CA . ILE A 1 110 ? 3.256 7.328 -7.732 1.00 94.69 110 ILE A CA 1
ATOM 831 C C . ILE A 1 110 ? 3.223 6.609 -9.078 1.00 94.69 110 ILE A C 1
ATOM 833 O O . ILE A 1 110 ? 2.904 7.243 -10.084 1.00 94.69 110 ILE A O 1
ATOM 837 N N . PHE A 1 111 ? 3.533 5.312 -9.100 1.00 93.62 111 PHE A N 1
ATOM 838 C CA . PHE A 1 111 ? 3.786 4.581 -10.344 1.00 93.62 111 PHE A CA 1
ATOM 839 C C . PHE A 1 111 ? 2.616 3.720 -10.829 1.00 93.62 111 PHE A C 1
ATOM 841 O O . PHE A 1 111 ? 2.661 3.236 -11.957 1.00 93.62 111 PHE A O 1
ATOM 848 N N . THR A 1 112 ? 1.561 3.542 -10.034 1.00 94.19 112 THR A N 1
ATOM 849 C CA . THR A 1 112 ? 0.406 2.741 -10.457 1.00 94.19 112 THR A CA 1
ATOM 850 C C . THR A 1 112 ? -0.347 3.392 -11.629 1.00 94.19 112 THR A C 1
ATOM 852 O O . THR A 1 112 ? -0.583 4.606 -11.599 1.00 94.19 112 THR A O 1
ATOM 855 N N . PRO A 1 113 ? -0.766 2.636 -12.656 1.00 91.69 113 PRO A N 1
ATOM 856 C CA . PRO A 1 113 ? -1.580 3.169 -13.747 1.00 91.69 113 PRO A CA 1
ATOM 857 C C . PRO A 1 113 ? -2.940 3.658 -13.245 1.00 91.69 113 PRO A C 1
ATOM 859 O O . PRO A 1 113 ? -3.276 4.830 -13.409 1.00 91.69 113 PRO A O 1
ATOM 862 N N . HIS A 1 114 ? -3.669 2.786 -12.548 1.00 93.19 114 HIS A N 1
ATOM 863 C CA . HIS A 1 114 ? -4.948 3.081 -11.920 1.00 93.19 114 HIS A CA 1
ATOM 864 C C . HIS A 1 114 ? -4.905 2.763 -10.430 1.00 93.19 114 HIS A C 1
ATOM 866 O O . HIS A 1 114 ? -4.193 1.859 -9.985 1.00 93.19 114 HIS A O 1
ATOM 872 N N . MET A 1 115 ? -5.675 3.515 -9.649 1.00 95.50 115 MET A N 1
ATOM 873 C CA . MET A 1 115 ? -5.867 3.219 -8.239 1.00 95.50 115 MET A CA 1
ATOM 874 C C . MET A 1 115 ? -7.269 3.565 -7.764 1.00 95.50 115 MET A C 1
ATOM 876 O O . MET A 1 115 ? -7.929 4.444 -8.321 1.00 95.50 115 MET A O 1
ATOM 880 N N . GLU A 1 116 ? -7.697 2.875 -6.717 1.00 96.12 116 GLU A N 1
ATOM 881 C CA . GLU A 1 116 ? -8.934 3.134 -6.004 1.00 96.12 116 GLU A CA 1
ATOM 882 C C . GLU A 1 116 ? -8.682 3.019 -4.500 1.00 96.12 116 GLU A C 1
ATOM 884 O O . GLU A 1 116 ? -8.314 1.963 -3.981 1.00 96.12 116 GLU A O 1
ATOM 889 N N . LEU A 1 117 ? -8.862 4.131 -3.789 1.00 96.81 117 LEU A N 1
ATOM 890 C CA . LEU A 1 117 ? -8.632 4.200 -2.349 1.00 96.81 117 LEU A CA 1
ATOM 891 C C . LEU A 1 117 ? -9.662 3.369 -1.581 1.00 96.81 117 LEU A C 1
ATOM 893 O O . LEU A 1 117 ? -10.734 3.015 -2.078 1.00 96.81 117 LEU A O 1
ATOM 897 N N . ARG A 1 118 ? -9.329 3.055 -0.336 1.00 96.19 118 ARG A N 1
ATOM 898 C CA . ARG A 1 118 ? -10.213 2.411 0.630 1.00 96.19 118 ARG A CA 1
ATOM 899 C C . ARG A 1 118 ? -10.337 3.321 1.836 1.00 96.19 118 ARG A C 1
ATOM 901 O O . ARG A 1 118 ? -9.344 3.915 2.251 1.00 96.19 118 ARG A O 1
ATOM 908 N N . ARG A 1 119 ? -11.550 3.454 2.368 1.00 92.94 119 ARG A N 1
ATOM 909 C CA . ARG A 1 119 ? -11.833 4.281 3.543 1.00 92.94 119 ARG A CA 1
ATOM 910 C C . ARG A 1 119 ? -12.250 3.422 4.730 1.00 92.94 119 ARG A C 1
ATOM 912 O O . ARG A 1 119 ? -12.689 2.280 4.560 1.00 92.94 119 ARG A O 1
ATOM 919 N N . SER A 1 120 ? -12.125 3.993 5.923 1.00 90.31 120 SER A N 1
ATOM 920 C CA . SER A 1 120 ? -12.679 3.406 7.142 1.00 90.31 120 SER A CA 1
ATOM 921 C C . SER A 1 120 ? -14.199 3.223 7.000 1.00 90.31 120 SER A C 1
ATOM 923 O O . SER A 1 120 ? -14.823 3.902 6.179 1.00 90.31 120 SER A O 1
ATOM 925 N N . PRO A 1 121 ? -14.844 2.338 7.780 1.00 84.50 121 PRO A N 1
ATOM 926 C CA . PRO A 1 121 ? -16.297 2.154 7.711 1.00 84.50 121 PRO A CA 1
ATOM 927 C C . PRO A 1 121 ? -17.096 3.458 7.884 1.00 84.50 121 PRO A C 1
ATOM 929 O O . PRO A 1 121 ? -18.130 3.635 7.246 1.00 84.50 121 PRO A O 1
ATOM 932 N N . LEU A 1 122 ? -16.577 4.392 8.691 1.00 85.00 122 LEU A N 1
ATOM 933 C CA . LEU A 1 122 ? -17.146 5.730 8.905 1.00 85.00 122 LEU A CA 1
ATOM 934 C C . LEU A 1 122 ? -16.689 6.774 7.872 1.00 85.00 122 LEU A C 1
ATOM 936 O O . LEU A 1 122 ? -17.062 7.935 7.969 1.00 85.00 122 LEU A O 1
ATOM 940 N N . GLY A 1 123 ? -15.836 6.397 6.921 1.00 87.69 123 GLY A N 1
ATOM 941 C CA . GLY A 1 123 ? -15.356 7.281 5.867 1.00 87.69 123 GLY A CA 1
ATOM 942 C C . GLY A 1 123 ? -14.414 8.391 6.315 1.00 87.69 123 GLY A C 1
ATOM 943 O O . GLY A 1 123 ? -14.263 9.354 5.581 1.00 87.69 123 GLY A O 1
ATOM 944 N N . THR A 1 124 ? -13.790 8.296 7.486 1.00 88.56 124 THR A N 1
ATOM 945 C CA . THR A 1 124 ? -13.036 9.409 8.090 1.00 88.56 124 THR A CA 1
ATOM 946 C C . THR A 1 124 ? -11.549 9.453 7.725 1.00 88.56 124 THR A C 1
ATOM 948 O O . THR A 1 124 ? -10.935 10.515 7.792 1.00 88.56 124 THR A O 1
ATOM 951 N N . TYR A 1 125 ? -10.959 8.326 7.312 1.00 91.38 125 TYR A N 1
ATOM 952 C CA . TYR A 1 125 ? -9.564 8.219 6.860 1.00 91.38 125 TYR A CA 1
ATOM 953 C C . TYR A 1 125 ? -9.397 7.098 5.829 1.00 91.38 125 TYR A C 1
ATOM 955 O O . TYR A 1 125 ? -10.282 6.248 5.673 1.00 91.38 125 TYR A O 1
ATOM 963 N N . TYR A 1 126 ? -8.257 7.079 5.130 1.00 95.38 126 TYR A N 1
ATOM 964 C CA . TYR A 1 126 ? -7.922 6.008 4.193 1.00 95.38 126 TYR A CA 1
ATOM 965 C C . TYR A 1 126 ? -7.272 4.814 4.897 1.00 95.38 126 TYR A C 1
ATOM 967 O O . TYR A 1 126 ? -6.299 4.956 5.634 1.00 95.38 126 TYR A O 1
ATOM 975 N N . THR A 1 127 ? -7.783 3.618 4.626 1.00 95.31 127 THR A N 1
ATOM 976 C CA . THR A 1 127 ? -7.292 2.349 5.187 1.00 95.31 127 THR A CA 1
ATOM 977 C C . THR A 1 127 ? -6.308 1.638 4.260 1.00 95.31 127 THR A C 1
ATOM 979 O O . THR A 1 127 ? -5.516 0.809 4.705 1.00 95.31 127 THR A O 1
ATOM 982 N N . GLY A 1 128 ? -6.335 1.961 2.968 1.00 96.69 128 GLY A N 1
ATOM 983 C CA . GLY A 1 128 ? -5.491 1.335 1.960 1.00 96.69 128 GLY A CA 1
ATOM 984 C C . GLY A 1 128 ? -5.859 1.757 0.544 1.00 96.69 128 GLY A C 1
ATOM 985 O O . GLY A 1 128 ? -6.615 2.708 0.328 1.00 96.69 128 GLY A O 1
ATOM 986 N N . VAL A 1 129 ? -5.336 1.022 -0.430 1.00 97.44 129 VAL A N 1
ATOM 987 C CA . VAL A 1 129 ? -5.555 1.252 -1.855 1.00 97.44 129 VAL A CA 1
ATOM 988 C C . VAL A 1 129 ? -5.522 -0.060 -2.639 1.00 97.44 129 VAL A C 1
ATOM 990 O O . VAL A 1 129 ? -4.723 -0.950 -2.343 1.00 97.44 129 VAL A O 1
ATOM 993 N N . LEU A 1 130 ? -6.386 -0.159 -3.649 1.00 97.38 130 LEU A N 1
ATOM 994 C CA . LEU A 1 130 ? -6.289 -1.145 -4.721 1.00 97.38 130 LEU A CA 1
ATOM 995 C C . LEU A 1 130 ? -5.640 -0.482 -5.939 1.00 97.38 130 LEU A C 1
ATOM 997 O O . LEU A 1 130 ? -6.113 0.552 -6.408 1.00 97.38 130 LEU A O 1
ATOM 1001 N N . CYS A 1 131 ? -4.555 -1.062 -6.436 1.00 96.75 131 CYS A N 1
ATOM 1002 C CA . CYS A 1 131 ? -3.760 -0.538 -7.545 1.00 96.75 131 CYS A CA 1
ATOM 1003 C C . CYS A 1 131 ? -3.641 -1.582 -8.655 1.00 96.75 131 CYS A C 1
ATOM 1005 O O . CYS A 1 131 ? -3.579 -2.768 -8.360 1.00 96.75 131 CYS A O 1
ATOM 1007 N N . GLY A 1 132 ? -3.565 -1.155 -9.916 1.00 95.06 132 GLY A N 1
ATOM 1008 C CA . GLY A 1 132 ? -3.427 -2.075 -11.045 1.00 95.06 132 GLY A CA 1
ATOM 1009 C C . GLY A 1 132 ? -3.712 -1.413 -12.388 1.00 95.06 132 GLY A C 1
ATOM 1010 O O . GLY A 1 132 ? -3.557 -0.199 -12.548 1.00 95.06 132 GLY A O 1
ATOM 1011 N N . LEU A 1 133 ? -4.156 -2.214 -13.359 1.00 93.88 133 LEU A N 1
ATOM 1012 C CA . LEU A 1 133 ? -4.599 -1.715 -14.669 1.00 93.88 133 LEU A CA 1
ATOM 1013 C C . LEU A 1 133 ? -6.031 -1.162 -14.650 1.00 93.88 133 LEU A C 1
ATOM 1015 O O . LEU A 1 133 ? -6.487 -0.618 -15.651 1.00 93.88 133 LEU A O 1
ATOM 1019 N N . GLY A 1 134 ? -6.716 -1.250 -13.509 1.00 93.75 134 GLY A N 1
ATOM 1020 C CA . GLY A 1 134 ? -8.095 -0.813 -13.352 1.00 93.75 134 GLY A CA 1
ATOM 1021 C C . GLY A 1 134 ? -9.078 -1.905 -13.758 1.00 93.75 134 GLY A C 1
ATOM 1022 O O . GLY A 1 134 ? -8.790 -3.098 -13.666 1.00 93.75 134 GLY A O 1
ATOM 1023 N N . TYR A 1 135 ? -10.264 -1.490 -14.190 1.00 94.94 135 TYR A N 1
ATOM 1024 C CA . TYR A 1 135 ? -11.388 -2.387 -14.417 1.00 94.94 135 TYR A CA 1
ATOM 1025 C C . TYR A 1 135 ? -12.104 -2.090 -15.731 1.00 94.94 135 TYR A C 1
ATOM 1027 O O . TYR A 1 135 ? -12.100 -0.964 -16.232 1.00 94.94 135 TYR A O 1
ATOM 1035 N N . ASP A 1 136 ? -12.758 -3.111 -16.273 1.00 94.56 136 ASP A N 1
ATOM 1036 C CA . ASP A 1 136 ? -13.593 -2.974 -17.455 1.00 94.56 136 ASP A CA 1
ATOM 1037 C C . ASP A 1 136 ? -14.879 -2.202 -17.128 1.00 94.56 136 ASP A C 1
ATOM 1039 O O . ASP A 1 136 ? -15.615 -2.517 -16.191 1.00 94.56 136 ASP A O 1
ATOM 1043 N N . SER A 1 137 ? -15.168 -1.170 -17.920 1.00 89.94 137 SER A N 1
ATOM 1044 C CA . SER A 1 137 ? -16.255 -0.230 -17.628 1.00 89.94 137 SER A CA 1
ATOM 1045 C C . SER A 1 137 ? -17.655 -0.863 -17.618 1.00 89.94 137 SER A C 1
ATOM 1047 O O . SER A 1 137 ? -18.527 -0.336 -16.919 1.00 89.94 137 SER A O 1
ATOM 1049 N N . VAL A 1 138 ? -17.857 -1.979 -18.334 1.00 92.25 138 VAL A N 1
ATOM 1050 C CA . VAL A 1 138 ? -19.151 -2.664 -18.492 1.00 92.25 138 VAL A CA 1
ATOM 1051 C C . VAL A 1 138 ? -19.327 -3.746 -17.430 1.00 92.25 138 VAL A C 1
ATOM 1053 O O . VAL A 1 138 ? -20.296 -3.732 -16.676 1.00 92.25 138 VAL A O 1
ATOM 1056 N N . THR A 1 139 ? -18.377 -4.674 -17.349 1.00 92.88 139 THR A N 1
ATOM 1057 C CA . THR A 1 139 ? -18.417 -5.834 -16.446 1.00 92.88 139 THR A CA 1
ATOM 1058 C C . THR A 1 139 ? -18.003 -5.490 -15.018 1.00 92.88 139 THR A C 1
ATOM 1060 O O . THR A 1 139 ? -18.316 -6.241 -14.094 1.00 92.88 139 THR A O 1
ATOM 1063 N N . LYS A 1 140 ? -17.303 -4.362 -14.824 1.00 90.56 140 LYS A N 1
ATOM 1064 C CA . LYS A 1 140 ? -16.671 -3.948 -13.559 1.00 90.56 140 LYS A CA 1
ATOM 1065 C C . LYS A 1 140 ? -15.650 -4.960 -13.019 1.00 90.56 140 LYS A C 1
ATOM 1067 O O . LYS A 1 140 ? -15.287 -4.898 -11.847 1.00 90.56 140 LYS A O 1
ATOM 1072 N N . ALA A 1 141 ? -15.191 -5.889 -13.857 1.00 93.69 141 ALA A N 1
ATOM 1073 C CA . ALA A 1 141 ? -14.151 -6.849 -13.512 1.00 93.69 141 ALA A CA 1
ATOM 1074 C C . ALA A 1 141 ? -12.762 -6.210 -13.641 1.00 93.69 141 ALA A C 1
ATOM 1076 O O . ALA A 1 141 ? -12.565 -5.331 -14.481 1.00 93.69 141 ALA A O 1
ATOM 1077 N N . SER A 1 142 ? -11.803 -6.660 -12.826 1.00 96.19 142 SER A N 1
ATOM 1078 C CA . SER A 1 142 ? -10.398 -6.264 -12.988 1.00 96.19 142 SER A CA 1
ATOM 1079 C C . SER A 1 142 ? -9.900 -6.628 -14.388 1.00 96.19 142 SER A C 1
ATOM 1081 O O . SER A 1 142 ? -10.209 -7.707 -14.895 1.00 96.19 142 SER A O 1
ATOM 1083 N N . ILE A 1 143 ? -9.128 -5.731 -15.002 1.00 96.06 143 ILE A N 1
ATOM 1084 C CA . ILE A 1 143 ? -8.510 -5.964 -16.313 1.00 96.06 143 ILE A CA 1
ATOM 1085 C C . ILE A 1 143 ? -7.378 -6.993 -16.205 1.00 96.06 143 ILE A C 1
ATOM 1087 O O . ILE A 1 143 ? -7.165 -7.761 -17.142 1.00 96.06 143 ILE A O 1
ATOM 1091 N N . PHE A 1 144 ? -6.651 -7.011 -15.082 1.00 95.88 144 PHE A N 1
ATOM 1092 C CA . PHE A 1 144 ? -5.513 -7.909 -14.880 1.00 95.88 144 PHE A CA 1
ATOM 1093 C C . PHE A 1 144 ? -5.358 -8.297 -13.400 1.00 95.88 144 PHE A C 1
ATOM 1095 O O . PHE A 1 144 ? -4.416 -7.853 -12.736 1.00 95.88 144 PHE A O 1
ATOM 1102 N N . PRO A 1 145 ? -6.297 -9.104 -12.869 1.00 95.06 145 PRO A N 1
ATOM 1103 C CA . PRO A 1 145 ? -6.429 -9.361 -11.435 1.00 95.06 145 PRO A CA 1
ATOM 1104 C C . PRO A 1 145 ? -5.169 -9.947 -10.795 1.00 95.06 145 PRO A C 1
ATOM 1106 O O . PRO A 1 145 ? -4.856 -9.634 -9.653 1.00 95.06 145 PRO A O 1
ATOM 1109 N N . GLU A 1 146 ? -4.401 -10.757 -11.521 1.00 94.00 146 GLU A N 1
ATOM 1110 C CA . GLU A 1 146 ? -3.135 -11.324 -11.045 1.00 94.00 146 GLU A CA 1
ATOM 1111 C C . GLU A 1 146 ? -2.067 -10.279 -10.676 1.00 94.00 146 GLU A C 1
ATOM 1113 O O . GLU A 1 146 ? -1.183 -10.575 -9.869 1.00 94.00 146 GLU A O 1
ATOM 1118 N N . HIS A 1 147 ? -2.131 -9.081 -11.263 1.00 94.69 147 HIS A N 1
ATOM 1119 C CA . HIS A 1 147 ? -1.181 -7.989 -11.033 1.00 94.69 147 HIS A CA 1
ATOM 1120 C C . HIS A 1 147 ? -1.783 -6.841 -10.229 1.00 94.69 147 HIS A C 1
ATOM 1122 O O . HIS A 1 147 ? -1.098 -5.840 -10.002 1.00 94.69 147 HIS A O 1
ATOM 1128 N N . ASP A 1 148 ? -3.027 -6.987 -9.776 1.00 96.62 148 ASP A N 1
ATOM 1129 C CA . ASP A 1 148 ? -3.583 -6.046 -8.825 1.00 96.62 148 ASP A CA 1
ATOM 1130 C C . ASP A 1 148 ? -2.794 -6.126 -7.510 1.00 96.62 148 ASP A C 1
ATOM 1132 O O . ASP A 1 148 ? -2.322 -7.184 -7.077 1.00 96.62 148 ASP A O 1
ATOM 1136 N N . ILE A 1 149 ? -2.608 -4.960 -6.901 1.00 96.69 149 ILE A N 1
ATOM 1137 C CA . ILE A 1 149 ? -1.896 -4.770 -5.646 1.00 96.69 149 ILE A CA 1
ATOM 1138 C C . ILE A 1 149 ? -2.902 -4.275 -4.620 1.00 96.69 149 ILE A C 1
ATOM 1140 O O . ILE A 1 149 ? -3.449 -3.176 -4.745 1.00 96.69 149 ILE A O 1
ATOM 1144 N N . GLU A 1 150 ? -3.099 -5.077 -3.581 1.00 95.56 150 GLU A N 1
ATOM 1145 C CA . GLU A 1 150 ? -3.849 -4.688 -2.396 1.00 95.56 150 GLU A CA 1
ATOM 1146 C C . GLU A 1 150 ? -2.887 -4.197 -1.323 1.00 95.56 150 GLU A C 1
ATOM 1148 O O . GLU A 1 150 ? -2.155 -4.989 -0.727 1.00 95.56 150 GLU A O 1
ATOM 1153 N N . LEU A 1 151 ? -2.885 -2.892 -1.063 1.00 95.50 151 LEU A N 1
ATOM 1154 C CA . LEU A 1 151 ? -1.970 -2.309 -0.093 1.00 95.50 151 LEU A CA 1
ATOM 1155 C C . LEU A 1 151 ? -2.733 -1.624 1.035 1.00 95.50 151 LEU A C 1
ATOM 1157 O O . LEU A 1 151 ? -3.438 -0.640 0.819 1.00 95.50 151 LEU A O 1
ATOM 1161 N N . LEU A 1 152 ? -2.560 -2.136 2.252 1.00 95.62 152 LEU A N 1
ATOM 1162 C CA . LEU A 1 152 ? -3.043 -1.500 3.475 1.00 95.62 152 LEU A CA 1
ATOM 1163 C C . LEU A 1 152 ? -2.068 -0.414 3.924 1.00 95.62 152 LEU A C 1
ATOM 1165 O O . LEU A 1 152 ? -0.853 -0.594 3.831 1.00 95.62 152 LEU A O 1
ATOM 1169 N N . PHE A 1 153 ? -2.603 0.690 4.435 1.00 95.25 153 PHE A N 1
ATOM 1170 C CA . PHE A 1 153 ? -1.797 1.797 4.932 1.00 95.25 153 PHE A CA 1
ATOM 1171 C C . PHE A 1 153 ? -1.477 1.625 6.418 1.00 95.25 153 PHE A C 1
ATOM 1173 O O . PHE A 1 153 ? -2.369 1.605 7.266 1.00 95.25 153 PHE A O 1
ATOM 1180 N N . ASP A 1 154 ? -0.182 1.531 6.705 1.00 92.38 154 ASP A N 1
ATOM 1181 C CA . ASP A 1 154 ? 0.446 1.556 8.031 1.00 92.38 154 ASP A CA 1
ATOM 1182 C C . ASP A 1 154 ? 0.660 2.984 8.561 1.00 92.38 154 ASP A C 1
ATOM 1184 O O . ASP A 1 154 ? 1.046 3.190 9.711 1.00 92.38 154 ASP A O 1
ATOM 1188 N N . VAL A 1 155 ? 0.413 3.987 7.718 1.00 93.12 155 VAL A N 1
ATOM 1189 C CA . VAL A 1 155 ? 0.500 5.405 8.056 1.00 93.12 155 VAL A CA 1
ATOM 1190 C C . VAL A 1 155 ? -0.654 6.187 7.446 1.00 93.12 155 VAL A C 1
ATOM 1192 O O . VAL A 1 155 ? -1.228 5.795 6.433 1.00 93.12 155 VAL A O 1
ATOM 1195 N N . GLU A 1 156 ? -0.960 7.347 8.014 1.00 93.31 156 GLU A N 1
ATOM 1196 C CA . GLU A 1 156 ? -1.975 8.239 7.461 1.00 93.31 156 GLU A CA 1
ATOM 1197 C C . GLU A 1 156 ? -1.526 8.835 6.112 1.00 93.31 156 GLU A C 1
ATOM 1199 O O . GLU A 1 156 ? -0.631 9.686 6.046 1.00 93.31 156 GLU A O 1
ATOM 1204 N N . ILE A 1 157 ? -2.212 8.434 5.040 1.00 93.81 157 ILE A N 1
ATOM 1205 C CA . ILE A 1 157 ? -2.197 9.109 3.738 1.00 93.81 157 ILE A CA 1
ATOM 1206 C C . ILE A 1 157 ? -3.403 10.045 3.686 1.00 93.81 157 ILE A C 1
ATOM 1208 O O . ILE A 1 157 ? -4.516 9.630 3.996 1.00 93.81 157 ILE A O 1
ATOM 1212 N N . ASN A 1 158 ? -3.204 11.304 3.297 1.00 91.50 158 ASN A N 1
ATOM 1213 C CA . ASN A 1 158 ? -4.286 12.289 3.231 1.00 91.50 158 ASN A CA 1
ATOM 1214 C C . ASN A 1 158 ? -4.418 12.924 1.833 1.00 91.50 158 ASN A C 1
ATOM 1216 O O . ASN A 1 158 ? -3.733 12.555 0.876 1.00 91.50 158 ASN A O 1
ATOM 1220 N N . LEU A 1 159 ? -5.325 13.897 1.701 1.00 90.81 159 LEU A N 1
ATOM 1221 C CA . LEU A 1 159 ? -5.544 14.604 0.437 1.00 90.81 159 LEU A CA 1
ATOM 1222 C C . LEU A 1 159 ? -4.319 15.418 -0.013 1.00 90.81 159 LEU A C 1
ATOM 1224 O O . LEU A 1 159 ? -4.072 15.525 -1.212 1.00 90.81 159 LEU A O 1
ATOM 1228 N N . GLU A 1 160 ? -3.544 15.967 0.922 1.00 89.94 160 GLU A N 1
ATOM 1229 C CA . GLU A 1 160 ? -2.321 16.712 0.612 1.00 89.94 160 GLU A CA 1
ATOM 1230 C C . GLU A 1 160 ? -1.270 15.792 -0.034 1.00 89.94 160 GLU A C 1
ATOM 1232 O O . GLU A 1 160 ? -0.713 16.136 -1.078 1.00 89.94 160 GLU A O 1
ATOM 1237 N N . ASP A 1 161 ? -1.064 14.585 0.508 1.00 91.88 161 ASP A N 1
ATOM 1238 C CA . ASP A 1 161 ? -0.189 13.574 -0.099 1.00 91.88 161 ASP A CA 1
ATOM 1239 C C . ASP A 1 161 ? -0.630 13.252 -1.538 1.00 91.88 161 ASP A C 1
ATOM 1241 O O . ASP A 1 161 ? 0.191 13.259 -2.457 1.00 91.88 161 ASP A O 1
ATOM 1245 N N . LEU A 1 162 ? -1.934 13.044 -1.765 1.00 92.81 162 LEU A N 1
ATOM 1246 C CA . LEU A 1 162 ? -2.482 12.778 -3.101 1.00 92.81 162 LEU A CA 1
ATOM 1247 C C . LEU A 1 162 ? -2.284 13.951 -4.067 1.00 92.81 162 LEU A C 1
ATOM 1249 O O . LEU A 1 162 ? -2.006 13.731 -5.246 1.00 92.81 162 LEU A O 1
ATOM 1253 N N . GLN A 1 163 ? -2.388 15.194 -3.594 1.00 90.69 163 GLN A N 1
ATOM 1254 C CA . GLN A 1 163 ? -2.113 16.379 -4.410 1.00 90.69 163 GLN A CA 1
ATOM 1255 C C . GLN A 1 163 ? -0.640 16.441 -4.833 1.00 90.69 163 GLN A C 1
ATOM 1257 O O . GLN A 1 163 ? -0.350 16.702 -6.004 1.00 90.69 163 GLN A O 1
ATOM 1262 N N . TYR A 1 164 ? 0.295 16.154 -3.922 1.00 91.12 164 TYR A N 1
ATOM 1263 C CA . TYR A 1 164 ? 1.718 16.072 -4.258 1.00 91.12 164 TYR A CA 1
ATOM 1264 C C . TYR A 1 164 ? 2.018 14.923 -5.225 1.00 91.12 164 TYR A C 1
ATOM 1266 O O . TYR A 1 164 ? 2.764 15.124 -6.186 1.00 91.12 164 TYR A O 1
ATOM 1274 N N . ILE A 1 165 ? 1.403 13.755 -5.023 1.00 93.81 165 ILE A N 1
ATOM 1275 C CA . ILE A 1 165 ? 1.522 12.609 -5.934 1.00 93.81 165 ILE A CA 1
ATOM 1276 C C . ILE A 1 165 ? 0.997 12.982 -7.322 1.00 93.81 165 ILE A C 1
ATOM 1278 O O . ILE A 1 165 ? 1.689 12.764 -8.312 1.00 93.81 165 ILE A O 1
ATOM 1282 N N . ASN A 1 166 ? -0.172 13.615 -7.415 1.00 92.38 166 ASN A N 1
ATOM 1283 C CA . ASN A 1 166 ? -0.732 14.073 -8.687 1.00 92.38 166 ASN A CA 1
ATOM 1284 C C . ASN A 1 166 ? 0.156 15.103 -9.381 1.00 92.38 166 ASN A C 1
ATOM 1286 O O . ASN A 1 166 ? 0.359 15.027 -10.591 1.00 92.38 166 ASN A O 1
ATOM 1290 N N . ARG A 1 167 ? 0.743 16.036 -8.627 1.00 90.25 167 ARG A N 1
ATOM 1291 C CA . ARG A 1 167 ? 1.721 16.979 -9.173 1.00 90.25 167 ARG A CA 1
ATOM 1292 C C . ARG A 1 167 ? 2.937 16.249 -9.738 1.00 90.25 167 ARG A C 1
ATOM 1294 O O . ARG A 1 167 ? 3.399 16.601 -10.817 1.00 90.25 167 ARG A O 1
ATOM 1301 N N . LEU A 1 168 ? 3.456 15.250 -9.030 1.00 92.25 168 LEU A N 1
ATOM 1302 C CA . LEU A 1 168 ? 4.598 14.459 -9.479 1.00 92.25 168 LEU A CA 1
ATOM 1303 C C . LEU A 1 168 ? 4.255 13.646 -10.737 1.00 92.25 168 LEU A C 1
ATOM 1305 O O . LEU A 1 168 ? 5.005 13.706 -11.708 1.00 92.25 168 LEU A O 1
ATOM 1309 N N . ARG A 1 169 ? 3.095 12.977 -10.764 1.00 91.94 169 ARG A N 1
ATOM 1310 C CA . ARG A 1 169 ? 2.583 12.245 -11.937 1.00 91.94 169 ARG A CA 1
ATOM 1311 C C . ARG A 1 169 ? 2.426 13.151 -13.153 1.00 91.94 169 ARG A C 1
ATOM 1313 O O . ARG A 1 169 ? 2.850 12.774 -14.238 1.00 91.94 169 ARG A O 1
ATOM 1320 N N . HIS A 1 170 ? 1.911 14.366 -12.959 1.00 89.62 170 HIS A N 1
ATOM 1321 C CA . HIS A 1 170 ? 1.827 15.367 -14.020 1.00 89.62 170 HIS A CA 1
ATOM 1322 C C . HIS A 1 170 ? 3.204 15.686 -14.616 1.00 89.62 170 HIS A C 1
ATOM 1324 O O . HIS A 1 170 ? 3.354 15.654 -15.830 1.00 89.62 170 HIS A O 1
ATOM 1330 N N . TRP A 1 171 ? 4.223 15.949 -13.789 1.00 89.69 171 TRP A N 1
ATOM 1331 C CA . TRP A 1 171 ? 5.570 16.239 -14.300 1.00 89.69 171 TRP A CA 1
ATOM 1332 C C . TRP A 1 171 ? 6.224 15.037 -14.988 1.00 89.69 171 TRP A C 1
ATOM 1334 O O . TRP A 1 171 ? 6.917 15.234 -15.984 1.00 89.69 171 TRP A O 1
ATOM 1344 N N . ILE A 1 172 ? 6.001 13.812 -14.494 1.00 89.50 172 ILE A N 1
ATOM 1345 C CA . ILE A 1 172 ? 6.469 12.588 -15.165 1.00 89.50 172 ILE A CA 1
ATOM 1346 C C . ILE A 1 172 ? 5.839 12.481 -16.552 1.00 89.50 172 ILE A C 1
ATOM 1348 O O . ILE A 1 172 ? 6.546 12.276 -17.535 1.00 89.50 172 ILE A O 1
ATOM 1352 N N . ASP A 1 173 ? 4.522 12.632 -16.637 1.00 87.44 173 ASP A N 1
ATOM 1353 C CA . ASP A 1 173 ? 3.799 12.481 -17.893 1.00 87.44 173 ASP A CA 1
ATOM 1354 C C . ASP A 1 173 ? 4.165 13.577 -18.905 1.00 87.44 173 ASP A C 1
ATOM 1356 O O . ASP A 1 173 ? 4.436 13.272 -20.065 1.00 87.44 173 ASP A O 1
ATOM 1360 N N . THR A 1 174 ? 4.298 14.829 -18.452 1.00 85.44 174 THR A N 1
ATOM 1361 C CA . THR A 1 174 ? 4.813 15.937 -19.272 1.00 85.44 174 THR A CA 1
ATOM 1362 C C . THR A 1 174 ? 6.208 15.617 -19.814 1.00 85.44 174 THR A C 1
ATOM 1364 O O . THR A 1 174 ? 6.434 15.736 -21.014 1.00 85.44 174 THR A O 1
ATOM 1367 N N . ALA A 1 175 ? 7.128 15.128 -18.973 1.00 84.81 175 ALA A N 1
ATOM 1368 C CA . ALA A 1 175 ? 8.481 14.769 -19.407 1.00 84.81 175 ALA A CA 1
ATOM 1369 C C . ALA A 1 175 ? 8.496 13.635 -20.449 1.00 84.81 175 ALA A C 1
ATOM 1371 O O . ALA A 1 175 ? 9.286 13.664 -21.394 1.00 84.81 175 ALA A O 1
ATOM 1372 N N . MET A 1 176 ? 7.621 12.636 -20.296 1.00 82.38 176 MET A N 1
ATOM 1373 C CA . MET A 1 176 ? 7.487 11.543 -21.264 1.00 82.38 176 MET A CA 1
ATOM 1374 C C . MET A 1 176 ? 6.950 12.039 -22.613 1.00 82.38 176 MET A C 1
ATOM 1376 O O . MET A 1 176 ? 7.423 11.600 -23.659 1.00 82.38 176 MET A O 1
ATOM 1380 N N . GLN A 1 177 ? 6.008 12.984 -22.605 1.00 78.56 177 GLN A N 1
ATOM 1381 C CA . GLN A 1 177 ? 5.441 13.567 -23.825 1.00 78.56 177 GLN A CA 1
ATOM 1382 C C . GLN A 1 177 ? 6.419 14.504 -24.550 1.00 78.56 177 GLN A C 1
ATOM 1384 O O . GLN A 1 177 ? 6.479 14.474 -25.781 1.00 78.56 177 GLN A O 1
ATOM 1389 N N . THR A 1 178 ? 7.233 15.280 -23.823 1.00 73.25 178 THR A N 1
ATOM 1390 C CA . THR A 1 178 ? 8.282 16.131 -24.418 1.00 73.25 178 THR A CA 1
ATOM 1391 C C . THR A 1 178 ? 9.290 15.300 -25.221 1.00 73.25 178 THR A C 1
ATOM 1393 O O . THR A 1 178 ? 9.673 15.692 -26.321 1.00 73.25 178 THR A O 1
ATOM 1396 N N . ASN A 1 179 ? 9.656 14.106 -24.738 1.00 65.38 179 ASN A N 1
ATOM 1397 C CA . ASN A 1 179 ? 10.561 13.199 -25.458 1.00 65.38 179 ASN A CA 1
ATOM 1398 C C . ASN A 1 179 ? 9.968 12.629 -26.758 1.00 65.38 179 ASN A C 1
ATOM 1400 O O . ASN A 1 179 ? 10.710 12.318 -27.684 1.00 65.38 179 ASN A O 1
ATOM 1404 N N . LEU A 1 180 ? 8.644 12.485 -26.838 1.00 63.78 180 LEU A N 1
ATOM 1405 C CA . LEU A 1 180 ? 7.961 11.925 -28.009 1.00 63.78 180 LEU A CA 1
ATOM 1406 C C . LEU A 1 180 ? 7.774 12.946 -29.144 1.00 63.78 180 LEU A C 1
ATOM 1408 O O . LEU A 1 180 ? 7.442 12.547 -30.259 1.00 63.78 180 LEU A O 1
ATOM 1412 N N . SER A 1 181 ? 7.945 14.244 -28.869 1.00 60.72 181 SER A N 1
ATOM 1413 C CA . SER A 1 181 ? 7.385 15.305 -29.716 1.00 60.72 181 SER A CA 1
ATOM 1414 C C . SER A 1 181 ? 8.364 16.006 -30.677 1.00 60.72 181 SER A C 1
ATOM 1416 O O . SER A 1 181 ? 7.867 16.635 -31.608 1.00 60.72 181 SER A O 1
ATOM 1418 N N . SER A 1 182 ? 9.701 15.902 -30.545 1.00 55.22 182 SER A N 1
ATOM 1419 C CA . SER A 1 182 ? 10.659 16.440 -31.553 1.00 55.22 182 SER A CA 1
ATOM 1420 C C . SER A 1 182 ? 12.155 16.231 -31.225 1.00 55.22 182 SER A C 1
ATOM 1422 O O . SER A 1 182 ? 12.553 16.169 -30.069 1.00 55.22 182 SER A O 1
ATOM 1424 N N . GLU A 1 183 ? 13.010 16.214 -32.257 1.00 55.59 183 GLU A N 1
ATOM 1425 C CA . GLU A 1 183 ? 14.489 16.148 -32.198 1.00 55.59 183 GLU A CA 1
ATOM 1426 C C . GLU A 1 183 ? 15.175 17.532 -32.023 1.00 55.59 183 GLU A C 1
ATOM 1428 O O . GLU A 1 183 ? 16.223 17.802 -32.611 1.00 55.59 183 GLU A O 1
ATOM 1433 N N . SER A 1 184 ? 14.592 18.462 -31.257 1.00 57.75 184 SER A N 1
ATOM 1434 C CA . SER A 1 184 ? 15.146 19.820 -31.081 1.00 57.75 184 SER A CA 1
ATOM 1435 C C . SER A 1 184 ? 15.915 20.008 -29.769 1.00 57.75 184 SER A C 1
ATOM 1437 O O . SER A 1 184 ? 15.500 19.537 -28.714 1.00 57.75 184 SER A O 1
ATOM 1439 N N . THR A 1 185 ? 17.001 20.788 -29.809 1.00 59.69 185 THR A N 1
ATOM 1440 C CA . THR A 1 185 ? 17.847 21.154 -28.652 1.00 59.69 185 THR A CA 1
ATOM 1441 C C . THR A 1 185 ? 17.090 21.837 -27.506 1.00 59.69 185 THR A C 1
ATOM 1443 O O . THR A 1 185 ? 17.488 21.684 -26.353 1.00 59.69 185 THR A O 1
ATOM 1446 N N . HIS A 1 186 ? 15.971 22.519 -27.788 1.00 60.25 186 HIS A N 1
ATOM 1447 C CA . HIS A 1 186 ? 15.086 23.112 -26.773 1.00 60.25 186 HIS A CA 1
ATOM 1448 C C . HIS A 1 186 ? 14.456 22.082 -25.818 1.00 60.25 186 HIS A C 1
ATOM 1450 O O . HIS A 1 186 ? 14.141 22.420 -24.679 1.00 60.25 186 HIS A O 1
ATOM 1456 N N . ASN A 1 187 ? 14.355 20.812 -26.219 1.00 66.38 187 ASN A N 1
ATOM 1457 C CA . ASN A 1 187 ? 13.733 19.776 -25.393 1.00 66.38 187 ASN A CA 1
ATOM 1458 C C . ASN A 1 187 ? 14.606 19.420 -24.178 1.00 66.38 187 ASN A C 1
ATOM 1460 O O . ASN A 1 187 ? 14.084 19.022 -23.141 1.00 66.38 187 ASN A O 1
ATOM 1464 N N . MET A 1 188 ? 15.930 19.606 -24.260 1.00 74.69 188 MET A N 1
ATOM 1465 C CA . MET A 1 188 ? 16.838 19.271 -23.156 1.00 74.69 188 MET A CA 1
ATOM 1466 C C . MET A 1 188 ? 16.646 20.184 -21.941 1.00 74.69 188 MET A C 1
ATOM 1468 O O . MET A 1 188 ? 16.676 19.701 -20.811 1.00 74.69 188 MET A O 1
ATOM 1472 N N . GLU A 1 189 ? 16.407 21.481 -22.148 1.00 81.94 189 GLU A N 1
ATOM 1473 C CA . GLU A 1 189 ? 16.148 22.421 -21.050 1.00 81.94 189 GLU A CA 1
ATOM 1474 C C . GLU A 1 189 ? 14.824 22.097 -20.344 1.00 81.94 189 GLU A C 1
ATOM 1476 O O . GLU A 1 189 ? 14.772 22.046 -19.114 1.00 81.94 189 GLU A O 1
ATOM 1481 N N . GLU A 1 190 ? 13.773 21.782 -21.105 1.00 80.69 190 GLU A N 1
ATOM 1482 C CA . GLU A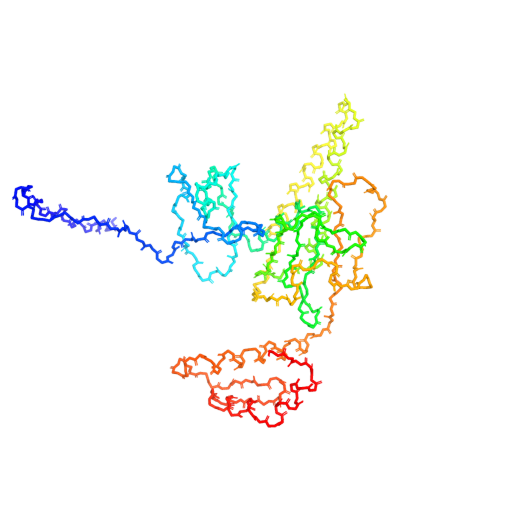 1 190 ? 12.473 21.371 -20.563 1.00 80.69 190 GLU A CA 1
ATOM 1483 C C . GLU A 1 190 ? 12.557 20.050 -19.789 1.00 80.69 190 GLU A C 1
ATOM 1485 O O . GLU A 1 190 ? 11.987 19.932 -18.699 1.00 80.69 190 GLU A O 1
ATOM 1490 N N . ILE A 1 191 ? 13.317 19.074 -20.300 1.00 83.56 191 ILE A N 1
ATOM 1491 C CA . ILE A 1 191 ? 13.568 17.799 -19.616 1.00 83.56 191 ILE A CA 1
ATOM 1492 C C . ILE A 1 191 ? 14.310 18.037 -18.300 1.00 83.56 191 ILE A C 1
ATOM 1494 O O . ILE A 1 191 ? 13.905 17.486 -17.276 1.00 83.56 191 ILE A O 1
ATOM 1498 N N . ILE A 1 192 ? 15.350 18.878 -18.285 1.00 86.81 192 ILE A N 1
ATOM 1499 C CA . ILE A 1 192 ? 16.093 19.218 -17.060 1.00 86.81 192 ILE A CA 1
ATOM 1500 C C . ILE A 1 192 ? 15.171 19.892 -16.040 1.00 86.81 192 ILE A C 1
ATOM 1502 O O . ILE A 1 192 ? 15.194 19.549 -14.854 1.00 86.81 192 ILE A O 1
ATOM 1506 N N . VAL A 1 193 ? 14.322 20.826 -16.481 1.00 88.19 193 VAL A N 1
ATOM 1507 C CA . VAL A 1 193 ? 13.326 21.460 -15.609 1.00 88.19 193 VAL A CA 1
ATOM 1508 C C . VAL A 1 193 ? 12.381 20.409 -15.033 1.00 88.19 193 VAL A C 1
ATOM 1510 O O . VAL A 1 193 ? 12.187 20.382 -13.816 1.00 88.19 193 VAL A O 1
ATOM 1513 N N . CYS A 1 194 ? 11.843 19.506 -15.855 1.00 88.06 194 CYS A N 1
ATOM 1514 C CA . CYS A 1 194 ? 10.971 18.434 -15.382 1.00 88.06 194 CYS A CA 1
ATOM 1515 C C . CYS A 1 194 ? 11.686 17.514 -14.386 1.00 88.06 194 CYS A C 1
ATOM 1517 O O . CYS A 1 194 ? 11.142 17.241 -13.320 1.00 88.06 194 CYS A O 1
ATOM 1519 N N . GLN A 1 195 ? 12.920 17.092 -14.671 1.00 90.31 195 GLN A N 1
ATOM 1520 C CA . GLN A 1 195 ? 13.724 16.257 -13.775 1.00 90.31 195 GLN A CA 1
ATOM 1521 C C . GLN A 1 195 ? 13.943 16.926 -12.417 1.00 90.31 195 GLN A C 1
ATOM 1523 O O . GLN A 1 195 ? 13.742 16.289 -11.382 1.00 90.31 195 GLN A O 1
ATOM 1528 N N . ASN A 1 196 ? 14.284 18.217 -12.401 1.00 91.94 196 ASN A N 1
ATOM 1529 C CA . ASN A 1 196 ? 14.438 18.977 -11.161 1.00 91.94 196 ASN A CA 1
ATOM 1530 C C . ASN A 1 196 ? 13.110 19.074 -10.398 1.00 91.94 196 ASN A C 1
ATOM 1532 O O . ASN A 1 196 ? 13.074 18.833 -9.194 1.00 91.94 196 ASN A O 1
ATOM 1536 N N . ARG A 1 197 ? 11.992 19.337 -11.091 1.00 91.19 197 ARG A N 1
ATOM 1537 C CA . ARG A 1 197 ? 10.654 19.369 -10.472 1.00 91.19 197 ARG A CA 1
ATOM 1538 C C . ARG A 1 197 ? 10.245 18.014 -9.894 1.00 91.19 197 ARG A C 1
ATOM 1540 O O . ARG A 1 197 ? 9.697 17.986 -8.794 1.00 91.19 197 ARG A O 1
ATOM 1547 N N . ILE A 1 198 ? 10.515 16.918 -10.603 1.00 91.88 198 ILE A N 1
ATOM 1548 C CA . ILE A 1 198 ? 10.235 15.548 -10.152 1.00 91.88 198 ILE A CA 1
ATOM 1549 C C . ILE A 1 198 ? 11.093 15.220 -8.932 1.00 91.88 198 ILE A C 1
ATOM 1551 O O . ILE A 1 198 ? 10.557 14.770 -7.923 1.00 91.88 198 ILE A O 1
ATOM 1555 N N . LYS A 1 199 ? 12.402 15.492 -8.991 1.00 91.44 199 LYS A N 1
ATOM 1556 C CA . LYS A 1 199 ? 13.334 15.260 -7.882 1.00 91.44 199 LYS A CA 1
ATOM 1557 C C . LYS A 1 199 ? 12.911 16.032 -6.635 1.00 91.44 199 LYS A C 1
ATOM 1559 O O . LYS A 1 199 ? 12.808 15.439 -5.563 1.00 91.44 199 LYS A O 1
ATOM 1564 N N . ASP A 1 200 ? 12.612 17.319 -6.777 1.00 89.12 200 ASP A N 1
ATOM 1565 C CA . ASP A 1 200 ? 12.168 18.162 -5.668 1.00 89.12 200 ASP A CA 1
ATOM 1566 C C . ASP A 1 200 ? 10.842 17.674 -5.082 1.00 89.12 200 ASP A C 1
ATOM 1568 O O . ASP A 1 200 ? 10.690 17.622 -3.862 1.00 89.12 200 ASP A O 1
ATOM 1572 N N . ALA A 1 201 ? 9.874 17.312 -5.930 1.00 87.94 201 ALA A N 1
ATOM 1573 C CA . ALA A 1 201 ? 8.579 16.804 -5.487 1.00 87.94 201 ALA A CA 1
ATOM 1574 C C . ALA A 1 201 ? 8.715 15.458 -4.763 1.00 87.94 201 ALA A C 1
ATOM 1576 O O . ALA A 1 201 ? 8.112 15.279 -3.708 1.00 87.94 201 ALA A O 1
ATOM 1577 N N . LEU A 1 202 ? 9.537 14.546 -5.288 1.00 90.06 202 LEU A N 1
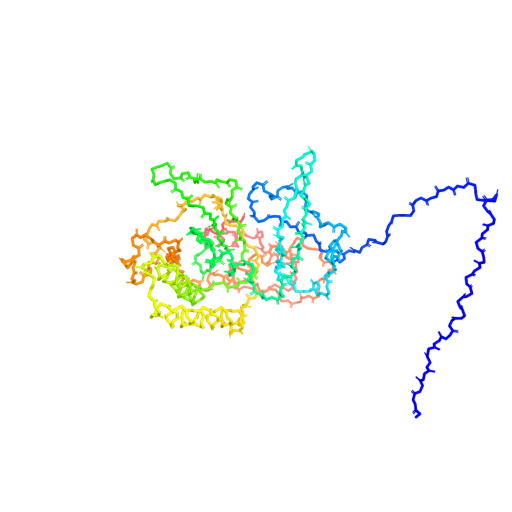ATOM 1578 C CA . LEU A 1 202 ? 9.788 13.238 -4.689 1.00 90.06 202 LEU A CA 1
ATOM 1579 C C . LEU A 1 202 ? 10.471 13.385 -3.328 1.00 90.06 202 LEU A C 1
ATOM 1581 O O . LEU A 1 202 ? 10.004 12.826 -2.338 1.00 90.06 202 LEU A O 1
ATOM 1585 N N . LEU A 1 203 ? 11.541 14.183 -3.255 1.00 87.62 203 LEU A N 1
ATOM 1586 C CA . LEU A 1 203 ? 12.252 14.433 -2.003 1.00 87.62 203 LEU A CA 1
ATOM 1587 C C . LEU A 1 203 ? 11.330 15.081 -0.975 1.00 87.62 203 LEU A C 1
ATOM 1589 O O . LEU A 1 203 ? 11.295 14.638 0.171 1.00 87.62 203 LEU A O 1
ATOM 1593 N N . LYS A 1 204 ? 10.532 16.075 -1.380 1.00 86.88 204 LYS A N 1
ATOM 1594 C CA . LYS A 1 204 ? 9.558 16.707 -0.488 1.00 86.88 204 LYS A CA 1
ATOM 1595 C C . LYS A 1 204 ? 8.519 15.711 0.011 1.00 86.88 204 LYS A C 1
ATOM 1597 O O . LYS A 1 204 ? 8.270 15.684 1.212 1.00 86.88 204 LYS A O 1
ATOM 1602 N N . LEU A 1 205 ? 7.958 14.874 -0.854 1.00 86.38 205 LEU A N 1
ATOM 1603 C CA . LEU A 1 205 ? 6.960 13.882 -0.455 1.00 86.38 205 LEU A CA 1
ATOM 1604 C C . LEU A 1 205 ? 7.538 12.868 0.546 1.00 86.38 205 LEU A C 1
ATOM 1606 O O . LEU A 1 205 ? 6.866 12.487 1.504 1.00 86.38 205 LEU A O 1
ATOM 1610 N N . CYS A 1 206 ? 8.798 12.476 0.361 1.00 84.81 206 CYS A N 1
ATOM 1611 C CA . CYS A 1 206 ? 9.485 11.533 1.238 1.00 84.81 206 CYS A CA 1
ATOM 1612 C C . CYS A 1 206 ? 9.981 12.144 2.561 1.00 84.81 206 CYS A C 1
ATOM 1614 O O . CYS A 1 206 ? 10.103 11.413 3.537 1.00 84.81 206 CYS A O 1
ATOM 1616 N N . THR A 1 207 ? 10.280 13.448 2.616 1.00 82.19 207 THR A N 1
ATOM 1617 C CA . THR A 1 207 ? 10.974 14.058 3.775 1.00 82.19 207 THR A CA 1
ATOM 1618 C C . THR A 1 207 ? 10.175 15.123 4.526 1.00 82.19 207 THR A C 1
ATOM 1620 O O . THR A 1 207 ? 10.412 15.323 5.714 1.00 82.19 207 THR A O 1
ATOM 1623 N N . SER A 1 208 ? 9.229 15.811 3.881 1.00 71.94 208 SER A N 1
ATOM 1624 C CA . SER A 1 208 ? 8.622 17.026 4.460 1.00 71.94 208 SER A CA 1
ATOM 1625 C C . SER A 1 208 ? 7.566 16.731 5.521 1.00 71.94 208 SER A C 1
ATOM 1627 O O . SER A 1 208 ? 7.389 17.525 6.442 1.00 71.94 208 SER A O 1
ATOM 1629 N N . ARG A 1 209 ? 6.841 15.613 5.392 1.00 78.00 209 ARG A N 1
ATOM 1630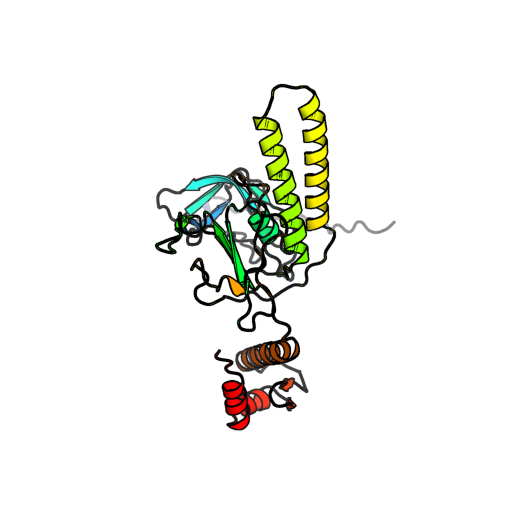 C CA . ARG A 1 209 ? 5.708 15.275 6.261 1.00 78.00 209 ARG A CA 1
ATOM 1631 C C . ARG A 1 209 ? 6.034 14.055 7.113 1.00 78.00 209 ARG A C 1
ATOM 1633 O O . ARG A 1 209 ? 6.287 12.974 6.587 1.00 78.00 209 ARG A O 1
ATOM 1640 N N . LYS A 1 210 ? 5.955 14.215 8.436 1.00 82.56 210 LYS A N 1
ATOM 1641 C CA . LYS A 1 210 ? 5.898 13.083 9.368 1.00 82.56 210 LYS A CA 1
ATOM 1642 C C . LYS A 1 210 ? 4.479 12.523 9.341 1.00 82.56 210 LYS A C 1
ATOM 1644 O O . LYS A 1 210 ? 3.559 13.175 9.829 1.00 82.56 210 LYS A O 1
ATOM 1649 N N . ARG A 1 211 ? 4.298 11.357 8.723 1.00 88.50 211 ARG A N 1
ATOM 1650 C CA . ARG A 1 211 ? 3.004 10.664 8.693 1.00 88.50 211 ARG A CA 1
ATOM 1651 C C . ARG A 1 211 ? 2.792 9.951 10.021 1.00 88.50 211 ARG A C 1
ATOM 1653 O O . ARG A 1 211 ? 3.722 9.335 10.538 1.00 88.50 211 ARG A O 1
ATOM 1660 N N . ALA A 1 212 ? 1.596 10.081 10.582 1.00 88.56 212 ALA A N 1
ATOM 1661 C CA . ALA A 1 212 ? 1.241 9.378 11.805 1.00 88.56 212 ALA A CA 1
ATOM 1662 C C . ALA A 1 212 ? 1.089 7.881 11.509 1.00 88.56 212 ALA A C 1
ATOM 1664 O O . ALA A 1 212 ? 0.526 7.524 10.474 1.00 88.56 212 ALA A O 1
ATOM 1665 N N . SER A 1 213 ? 1.583 7.030 12.409 1.00 89.50 213 SER A N 1
ATOM 1666 C CA . SER A 1 213 ? 1.341 5.587 12.337 1.00 89.50 213 SER A CA 1
ATOM 1667 C C . SER A 1 213 ? -0.155 5.298 12.480 1.00 89.50 213 SER A C 1
ATOM 1669 O O . SER A 1 213 ? -0.862 5.964 13.244 1.00 89.50 213 SER A O 1
ATOM 1671 N N . GLN A 1 214 ? -0.631 4.317 11.723 1.00 89.38 214 GLN A N 1
ATOM 1672 C CA . GLN A 1 214 ? -2.015 3.877 11.682 1.00 89.38 214 GLN A CA 1
ATOM 1673 C C . GLN A 1 214 ? -2.069 2.348 11.766 1.00 89.38 214 GLN A C 1
ATOM 1675 O O . GLN A 1 214 ? -1.263 1.642 11.166 1.00 89.38 214 GLN A O 1
ATOM 1680 N N . ALA A 1 215 ? -3.056 1.823 12.494 1.00 86.75 215 ALA A N 1
ATOM 1681 C CA . ALA A 1 215 ? -3.316 0.390 12.517 1.00 86.75 215 ALA A CA 1
ATOM 1682 C C . ALA A 1 215 ? -3.860 -0.090 11.162 1.00 86.75 215 ALA A C 1
ATOM 1684 O O . ALA A 1 215 ? -4.751 0.533 10.585 1.00 86.75 215 ALA A O 1
ATOM 1685 N N . LEU A 1 216 ? -3.364 -1.234 10.692 1.00 90.06 216 LEU A N 1
ATOM 1686 C CA . LEU A 1 216 ? -3.854 -1.856 9.465 1.00 90.06 216 LEU A CA 1
ATOM 1687 C C . LEU A 1 216 ? -5.323 -2.265 9.634 1.00 90.06 216 LEU A C 1
ATOM 1689 O O . LEU A 1 216 ? -5.676 -2.988 10.566 1.00 90.06 216 LEU A O 1
ATOM 1693 N N . GLU A 1 217 ? -6.177 -1.822 8.714 1.00 89.19 217 GLU A N 1
ATOM 1694 C CA . GLU A 1 217 ? -7.608 -2.115 8.736 1.00 89.19 217 GLU A CA 1
ATOM 1695 C C . GLU A 1 217 ? -8.070 -2.629 7.375 1.00 89.19 217 GLU A C 1
ATOM 1697 O O . GLU A 1 217 ? -7.926 -1.958 6.354 1.00 89.19 217 GLU A O 1
ATOM 1702 N N . LEU A 1 218 ? -8.643 -3.832 7.362 1.00 87.31 218 LEU A N 1
ATOM 1703 C CA . LEU A 1 218 ? -9.130 -4.454 6.140 1.00 87.31 218 LEU A CA 1
ATOM 1704 C C . LEU A 1 218 ? -10.549 -3.974 5.825 1.00 87.31 218 LEU A C 1
ATOM 1706 O O . LEU A 1 218 ? -11.490 -4.220 6.578 1.00 87.31 218 LEU A O 1
ATOM 1710 N N . THR A 1 219 ? -10.715 -3.334 4.672 1.00 89.00 219 THR A N 1
ATOM 1711 C CA . THR A 1 219 ? -12.037 -2.957 4.161 1.00 89.00 219 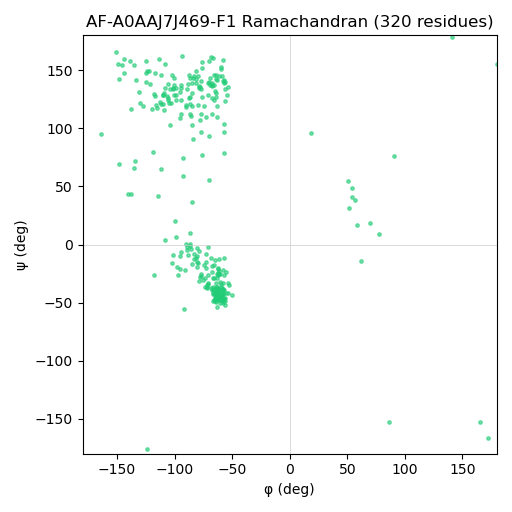THR A CA 1
ATOM 1712 C C . THR A 1 219 ? -12.733 -4.170 3.522 1.00 89.00 219 THR A C 1
ATOM 1714 O O . THR A 1 219 ? -12.106 -4.890 2.739 1.00 89.00 219 THR A O 1
ATOM 1717 N N . PRO A 1 220 ? -14.035 -4.405 3.781 1.00 88.31 220 PRO A N 1
ATOM 1718 C CA . PRO A 1 220 ? -14.789 -5.457 3.105 1.00 88.31 220 PRO A CA 1
ATOM 1719 C C . PRO A 1 220 ? -14.744 -5.308 1.580 1.00 88.31 220 PRO A C 1
ATOM 1721 O O . PRO A 1 220 ? -14.881 -4.204 1.058 1.00 88.31 220 PRO A O 1
ATOM 1724 N N . LYS A 1 221 ? -14.609 -6.430 0.861 1.00 90.25 221 LYS A N 1
ATOM 1725 C CA . LYS A 1 221 ? -14.500 -6.459 -0.614 1.00 90.25 221 LYS A CA 1
ATOM 1726 C C . LYS A 1 221 ? -13.329 -5.613 -1.141 1.00 90.25 221 LYS A C 1
ATOM 1728 O O . LYS A 1 221 ? -13.458 -4.971 -2.180 1.00 90.25 221 LYS A O 1
ATOM 1733 N N . PHE A 1 222 ? -12.194 -5.634 -0.437 1.00 93.12 222 PHE A N 1
ATOM 1734 C CA . PHE A 1 222 ? -10.994 -4.869 -0.785 1.00 93.12 222 PHE A CA 1
ATOM 1735 C C . PHE A 1 222 ? -10.564 -5.050 -2.251 1.00 93.12 222 PHE A C 1
ATOM 1737 O O . PHE A 1 222 ? -10.290 -4.054 -2.923 1.00 93.12 222 PHE A O 1
ATOM 1744 N N . SER A 1 223 ? -10.598 -6.288 -2.753 1.00 92.19 223 SER A N 1
ATOM 1745 C CA . SER A 1 223 ? -10.224 -6.678 -4.122 1.00 92.19 223 SER A CA 1
ATOM 1746 C C . SER A 1 223 ? -11.163 -6.171 -5.213 1.00 92.19 223 SER A C 1
ATOM 1748 O O . SER A 1 223 ? -10.868 -6.288 -6.402 1.00 92.19 223 SER A O 1
ATOM 1750 N N . LYS A 1 224 ? -12.335 -5.642 -4.848 1.00 94.06 224 LYS A N 1
ATOM 1751 C CA . LYS A 1 224 ? -13.343 -5.241 -5.822 1.00 94.06 224 LYS A CA 1
ATOM 1752 C C . LYS A 1 224 ? -13.090 -3.810 -6.290 1.00 94.06 224 LYS A C 1
ATOM 1754 O O . LYS A 1 224 ? -13.145 -2.872 -5.499 1.00 94.06 224 LYS A O 1
ATOM 1759 N N . TRP A 1 225 ? -12.887 -3.645 -7.590 1.00 95.31 225 TRP A N 1
ATOM 1760 C CA . TRP A 1 225 ? -12.905 -2.341 -8.245 1.00 95.31 225 TRP A CA 1
ATOM 1761 C C . TRP A 1 225 ? -14.311 -1.734 -8.300 1.00 95.31 225 TRP A C 1
ATOM 1763 O O . TRP A 1 225 ? -15.325 -2.438 -8.268 1.00 95.31 225 TRP A O 1
ATOM 1773 N N . ASN A 1 226 ? -14.362 -0.415 -8.444 1.00 93.75 226 ASN A N 1
ATOM 1774 C CA . ASN A 1 226 ? -15.569 0.396 -8.472 1.00 93.75 226 ASN A CA 1
ATOM 1775 C C . ASN A 1 226 ? -16.453 0.149 -7.240 1.00 93.75 226 ASN A C 1
ATOM 1777 O O . ASN A 1 226 ? -17.648 -0.145 -7.360 1.00 93.75 226 ASN A O 1
ATOM 1781 N N . LEU A 1 227 ? -15.837 0.182 -6.053 1.00 93.56 227 LEU A N 1
ATOM 1782 C CA . LEU A 1 227 ? -16.512 -0.115 -4.790 1.00 93.56 227 LEU A CA 1
ATOM 1783 C C . LEU A 1 227 ? -17.420 1.032 -4.321 1.00 93.56 227 LEU A C 1
ATOM 1785 O O . LEU A 1 227 ? -18.427 0.774 -3.661 1.00 93.56 227 LEU A O 1
ATOM 1789 N N . TYR A 1 228 ? -17.064 2.272 -4.656 1.00 92.94 228 TYR A N 1
ATOM 1790 C CA . TYR A 1 228 ? -17.737 3.488 -4.197 1.00 92.94 228 TYR A CA 1
ATOM 1791 C C . TYR A 1 228 ? -18.539 4.155 -5.314 1.00 92.94 228 TYR A C 1
ATOM 1793 O O . TYR A 1 228 ? -18.230 3.994 -6.494 1.00 92.94 228 TYR A O 1
ATOM 1801 N N . ASP A 1 229 ? -19.560 4.918 -4.921 1.00 90.38 229 ASP A N 1
ATOM 1802 C CA . ASP A 1 229 ? -20.320 5.771 -5.835 1.00 90.38 229 ASP A CA 1
ATOM 1803 C C . ASP A 1 229 ? -19.434 6.902 -6.382 1.00 90.38 229 ASP A C 1
ATOM 1805 O O . ASP A 1 229 ? -18.571 7.431 -5.674 1.00 90.38 229 ASP A O 1
ATOM 1809 N N . GLU A 1 230 ? -19.662 7.296 -7.635 1.00 88.56 230 GLU A N 1
ATOM 1810 C CA . GLU A 1 230 ? -18.937 8.402 -8.258 1.00 88.56 230 GLU A CA 1
ATOM 1811 C C . GLU A 1 230 ? -19.156 9.735 -7.532 1.00 88.56 230 GLU A C 1
ATOM 1813 O O . GLU A 1 230 ? -18.269 10.587 -7.571 1.00 88.56 230 GLU A O 1
ATOM 1818 N N . SER A 1 231 ? -20.275 9.907 -6.817 1.00 89.50 231 SER A N 1
ATOM 1819 C CA . SER A 1 231 ? -20.549 11.110 -6.023 1.00 89.50 231 SER A CA 1
ATOM 1820 C C . SER A 1 231 ? -19.537 11.339 -4.898 1.00 89.50 231 SER A C 1
ATOM 1822 O O . SER A 1 231 ? -19.377 12.470 -4.454 1.00 89.50 231 SER A O 1
ATOM 1824 N N . LEU A 1 232 ? -18.868 10.280 -4.430 1.00 91.00 232 LEU A N 1
ATOM 1825 C CA . LEU A 1 232 ? -17.848 10.338 -3.378 1.00 91.00 232 LEU A CA 1
ATOM 1826 C C . LEU A 1 232 ? -16.438 10.580 -3.938 1.00 91.00 232 LEU A C 1
ATOM 1828 O O . LEU A 1 232 ? -15.479 10.690 -3.172 1.00 91.00 232 LEU A O 1
ATOM 1832 N N . LEU A 1 233 ? -16.277 10.611 -5.265 1.00 91.75 233 LEU A N 1
ATOM 1833 C CA . LEU A 1 233 ? -14.980 10.774 -5.909 1.00 91.75 233 LEU A CA 1
ATOM 1834 C C . LEU A 1 233 ? -14.668 12.251 -6.147 1.00 91.75 233 LEU A C 1
ATOM 1836 O O . LEU A 1 233 ? -15.315 12.946 -6.929 1.00 91.75 233 LEU A O 1
ATOM 1840 N N . LEU A 1 234 ? -13.574 12.708 -5.550 1.00 90.50 234 LEU A N 1
ATOM 1841 C CA . LEU A 1 234 ? -13.020 14.033 -5.774 1.00 90.50 234 LEU A CA 1
ATOM 1842 C C . LEU A 1 234 ? -12.090 13.990 -6.988 1.00 90.50 234 LEU A C 1
ATOM 1844 O O . LEU A 1 234 ? -11.023 13.366 -6.968 1.00 90.50 234 LEU A O 1
ATOM 1848 N N . SER A 1 235 ? -12.504 14.656 -8.063 1.00 85.94 235 SER A N 1
ATOM 1849 C CA . SER A 1 235 ? -11.722 14.727 -9.298 1.00 85.94 235 SER A CA 1
ATOM 1850 C C . SER A 1 235 ? -10.652 15.825 -9.234 1.00 85.94 235 SER A C 1
ATOM 1852 O O . SER A 1 235 ? -10.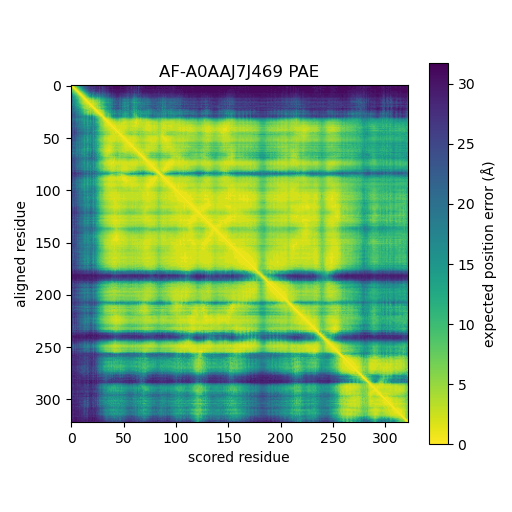891 16.890 -8.662 1.00 85.94 235 SER A O 1
ATOM 1854 N N . PRO A 1 236 ? -9.474 15.608 -9.845 1.00 82.00 236 PRO A N 1
ATOM 1855 C CA . PRO A 1 236 ? -8.454 16.645 -9.959 1.00 82.00 236 PRO A CA 1
ATOM 1856 C C . PRO A 1 236 ? -8.971 17.813 -10.812 1.00 82.00 236 PRO A C 1
ATOM 1858 O O . PRO A 1 236 ? -9.708 17.602 -11.771 1.00 82.00 236 PRO A O 1
ATOM 1861 N N . SER A 1 237 ? -8.559 19.046 -10.497 1.00 70.12 237 SER A N 1
ATOM 1862 C CA . SER A 1 237 ? -9.131 20.276 -11.074 1.00 70.12 237 SER A CA 1
ATOM 1863 C C . SER A 1 237 ? -8.966 20.431 -12.594 1.00 70.12 237 SER A C 1
ATOM 1865 O O . SER A 1 237 ? -9.720 21.184 -13.196 1.00 70.12 237 SER A O 1
ATOM 1867 N N . ASN A 1 238 ? -8.017 19.725 -13.225 1.00 65.19 238 ASN A N 1
ATOM 1868 C CA . ASN A 1 238 ? -7.738 19.802 -14.667 1.00 65.19 238 ASN A CA 1
ATOM 1869 C C . ASN A 1 238 ? -7.580 18.402 -15.300 1.00 65.19 238 ASN A C 1
ATOM 1871 O O . ASN A 1 238 ? -6.469 18.009 -15.658 1.00 65.19 238 ASN A O 1
ATOM 1875 N N . PRO A 1 239 ? -8.665 17.625 -15.463 1.00 57.59 239 PRO A N 1
ATOM 1876 C CA . PRO A 1 239 ? -8.591 16.285 -16.050 1.00 57.59 239 PRO A CA 1
ATOM 1877 C C . PRO A 1 239 ? -8.391 16.312 -17.580 1.00 57.59 239 PRO A C 1
ATOM 1879 O O . PRO A 1 239 ? -7.995 15.317 -18.181 1.00 57.59 239 PRO A O 1
ATOM 1882 N N . SER A 1 240 ? -8.666 17.449 -18.227 1.00 50.66 240 SER A N 1
ATOM 1883 C CA . SER A 1 240 ? -8.796 17.598 -19.682 1.00 50.66 240 SER A CA 1
ATOM 1884 C C . SER A 1 240 ? -7.486 17.781 -20.456 1.00 50.66 240 SER A C 1
ATOM 1886 O O . SER A 1 240 ? -7.497 17.630 -21.676 1.00 50.66 240 SER A O 1
ATOM 1888 N N . LEU A 1 241 ? -6.358 18.051 -19.791 1.00 52.28 241 LEU A N 1
ATOM 1889 C CA . LEU A 1 241 ? -5.058 18.240 -20.460 1.00 52.28 241 LEU A CA 1
ATOM 1890 C C . LEU A 1 241 ? -4.442 16.933 -20.995 1.00 52.28 241 LEU A C 1
ATOM 1892 O O . LEU A 1 241 ? -3.441 16.971 -21.698 1.00 52.28 241 LEU A O 1
ATOM 1896 N N . LEU A 1 242 ? -5.029 15.775 -20.676 1.00 54.34 242 LEU A N 1
ATOM 1897 C CA . LEU A 1 242 ? -4.310 14.502 -20.644 1.00 54.34 242 LEU A CA 1
ATOM 1898 C C . LEU A 1 242 ? -5.100 13.327 -21.251 1.00 54.34 242 LEU A C 1
ATOM 1900 O O . LEU A 1 242 ? -5.100 12.215 -20.730 1.00 54.34 242 LEU A O 1
ATOM 1904 N N . LYS A 1 243 ? -5.754 13.539 -22.404 1.00 55.88 243 LYS A N 1
ATOM 1905 C CA . LYS A 1 243 ? -6.514 12.495 -23.135 1.00 55.88 243 LYS A CA 1
ATOM 1906 C C . LYS A 1 243 ? -5.694 11.248 -23.532 1.00 55.88 243 LYS A C 1
ATOM 1908 O O . LYS A 1 243 ? -6.288 10.264 -23.961 1.00 55.88 243 LYS A O 1
ATOM 1913 N N . LYS A 1 244 ? -4.361 11.288 -23.416 1.00 64.69 244 LYS A N 1
ATOM 1914 C CA . LYS A 1 244 ? -3.425 10.175 -23.671 1.00 64.69 244 LYS A CA 1
ATOM 1915 C C . LYS A 1 244 ? -2.279 10.142 -22.646 1.00 64.69 244 LYS A C 1
ATOM 1917 O O . LYS A 1 244 ? -1.119 10.006 -23.017 1.00 64.69 244 LYS A O 1
ATOM 1922 N N . SER A 1 245 ? -2.596 10.341 -21.371 1.00 72.06 245 SER A N 1
ATOM 1923 C CA . SER A 1 245 ? -1.599 10.280 -20.299 1.00 72.06 245 SER A CA 1
ATOM 1924 C C . SER A 1 245 ? -1.234 8.845 -19.952 1.00 72.06 245 SER A C 1
ATOM 1926 O O . SER A 1 245 ? -2.122 8.010 -19.781 1.00 72.06 245 SER A O 1
ATOM 1928 N N . ILE A 1 246 ? 0.064 8.572 -19.825 1.00 78.56 246 ILE A N 1
ATOM 1929 C CA . ILE A 1 246 ? 0.573 7.292 -19.314 1.00 78.56 246 ILE A CA 1
ATOM 1930 C C . ILE A 1 246 ? 0.295 7.202 -17.805 1.00 78.56 246 ILE A C 1
ATOM 1932 O O . ILE A 1 246 ? 0.011 6.124 -17.285 1.00 78.56 246 ILE A O 1
ATOM 1936 N N . TYR A 1 247 ? 0.324 8.346 -17.113 1.00 81.94 247 TYR A N 1
ATOM 1937 C CA . TYR A 1 247 ? 0.069 8.467 -15.679 1.00 81.94 247 TYR A CA 1
ATOM 1938 C C . TYR A 1 247 ? -1.144 9.363 -15.407 1.00 81.94 247 TYR A C 1
ATOM 1940 O O . TYR A 1 247 ? -0.976 10.526 -15.022 1.00 81.94 247 TYR A O 1
ATOM 1948 N N . PRO A 1 248 ? -2.378 8.841 -15.553 1.00 86.19 248 PRO A N 1
ATOM 1949 C CA . PRO A 1 248 ? -3.571 9.629 -15.284 1.00 86.19 248 PRO A CA 1
ATOM 1950 C C . PRO A 1 248 ? -3.559 10.136 -13.841 1.00 86.19 248 PRO A C 1
ATOM 1952 O O . PRO A 1 248 ? -3.078 9.463 -12.923 1.00 86.19 248 PRO A O 1
ATOM 1955 N N . LEU A 1 249 ? -4.079 11.342 -13.634 1.00 91.50 249 LEU A N 1
ATOM 1956 C CA . LEU A 1 249 ? -4.179 11.912 -12.298 1.00 91.50 249 LEU A CA 1
ATOM 1957 C C . LEU A 1 249 ? -5.185 11.124 -11.461 1.00 91.50 249 LEU A C 1
ATOM 1959 O O . LEU A 1 249 ? -6.270 10.762 -11.919 1.00 91.50 249 LEU A O 1
ATOM 1963 N N . HIS A 1 250 ? -4.819 10.908 -10.211 1.00 93.38 250 HIS A N 1
ATOM 1964 C CA . HIS A 1 250 ? -5.616 10.182 -9.248 1.00 93.38 250 HIS A CA 1
ATOM 1965 C C . HIS A 1 250 ? -6.851 10.956 -8.822 1.00 93.38 250 HIS A C 1
ATOM 1967 O O . HIS A 1 250 ? -6.782 12.158 -8.549 1.00 93.38 250 HIS A O 1
ATOM 1973 N N . LYS A 1 251 ? -7.958 10.226 -8.685 1.00 92.69 251 LYS A N 1
ATOM 1974 C CA . LYS A 1 251 ? -9.148 10.681 -7.966 1.00 92.69 251 LYS A CA 1
ATOM 1975 C C . LYS A 1 251 ? -8.969 10.374 -6.479 1.00 92.69 251 LYS A C 1
ATOM 1977 O O . LYS A 1 251 ? -8.465 9.308 -6.128 1.00 92.69 251 LYS A O 1
ATOM 1982 N N . ALA A 1 252 ? -9.366 11.303 -5.618 1.00 92.44 252 ALA A N 1
ATOM 1983 C CA . ALA A 1 252 ? -9.423 11.069 -4.178 1.00 92.44 252 ALA A CA 1
ATOM 1984 C C . ALA A 1 252 ? -10.833 10.607 -3.772 1.00 92.44 252 ALA A C 1
ATOM 1986 O O . ALA A 1 252 ? -11.784 10.798 -4.529 1.00 92.44 252 ALA A O 1
ATOM 1987 N N . LEU A 1 253 ? -10.969 10.004 -2.591 1.00 93.06 253 LEU A N 1
ATOM 1988 C CA . LEU A 1 253 ? -12.272 9.715 -1.988 1.00 93.06 253 LEU A CA 1
ATOM 1989 C C . LEU A 1 253 ? -12.583 10.796 -0.956 1.00 93.06 253 LEU A C 1
ATOM 1991 O O . LEU A 1 253 ? -11.722 11.157 -0.159 1.00 93.06 253 LEU A O 1
ATOM 1995 N N . GLU A 1 254 ? -13.801 11.320 -0.960 1.00 91.75 254 GLU A N 1
ATOM 1996 C CA . GLU A 1 254 ? -14.215 12.286 0.050 1.00 91.75 254 GLU A CA 1
ATOM 1997 C C . GLU A 1 254 ? -14.233 11.639 1.443 1.00 91.75 254 GLU A C 1
ATOM 1999 O O . GLU A 1 254 ? -14.743 10.527 1.633 1.00 91.75 254 GLU A O 1
ATOM 2004 N N . LEU A 1 255 ? -13.630 12.340 2.407 1.00 90.50 255 LEU A N 1
ATOM 2005 C CA . LEU A 1 255 ? -13.580 11.924 3.801 1.00 90.50 255 LEU A CA 1
ATOM 2006 C C . LEU A 1 255 ? -14.624 12.686 4.617 1.00 90.50 255 LEU A C 1
ATOM 2008 O O . LEU A 1 255 ? -14.774 13.900 4.487 1.00 90.50 255 LEU A O 1
ATOM 2012 N N . GLU A 1 256 ? -15.313 11.967 5.491 1.00 86.06 256 GLU A N 1
ATOM 2013 C CA . GLU A 1 256 ? -16.348 12.500 6.368 1.00 86.06 256 GLU A CA 1
ATOM 2014 C C . GLU A 1 256 ? -15.746 13.025 7.677 1.00 86.06 256 GLU A C 1
ATOM 2016 O O . GLU A 1 256 ? -14.791 12.472 8.227 1.00 86.06 256 GLU A O 1
ATOM 2021 N N . SER A 1 257 ? -16.327 14.093 8.227 1.00 75.62 257 SER A N 1
ATOM 2022 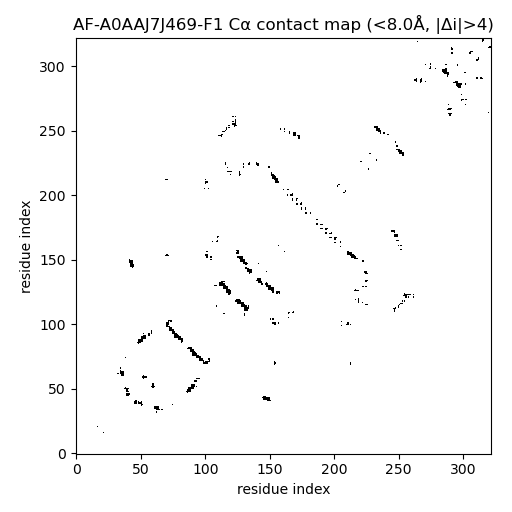C CA . SER A 1 257 ? -15.888 14.663 9.506 1.00 75.62 257 SER A CA 1
ATOM 2023 C C . SER A 1 257 ? -16.697 14.071 10.661 1.00 75.62 257 SER A C 1
ATOM 2025 O O . SER A 1 257 ? -17.582 14.712 11.224 1.00 75.62 257 SER A O 1
ATOM 2027 N N . HIS A 1 258 ? -16.396 12.820 11.011 1.00 74.25 258 HIS A N 1
ATOM 2028 C CA . HIS A 1 258 ? -17.019 12.095 12.127 1.00 74.25 258 HIS A CA 1
ATOM 2029 C C . HIS A 1 258 ? -16.022 11.774 13.251 1.00 74.25 258 HIS A C 1
ATOM 2031 O O . HIS A 1 258 ? -16.049 10.686 13.824 1.00 74.25 258 HIS A O 1
ATOM 2037 N N . LYS A 1 259 ? -15.145 12.729 13.595 1.00 68.50 259 LYS A N 1
ATOM 2038 C CA . LYS A 1 259 ? -14.075 12.526 14.594 1.00 68.50 259 LYS A CA 1
ATOM 2039 C C . LYS A 1 259 ? -14.588 12.003 15.941 1.00 68.50 259 LYS A C 1
ATOM 2041 O O . LYS A 1 259 ? -13.994 11.085 16.495 1.00 68.50 259 LYS A O 1
ATOM 2046 N N . ASP A 1 260 ? -15.717 12.519 16.428 1.00 73.38 260 ASP A N 1
ATOM 2047 C CA . ASP A 1 260 ? -16.289 12.097 17.715 1.00 73.38 260 ASP A CA 1
ATOM 2048 C C . ASP A 1 260 ? -16.762 10.634 17.701 1.00 73.38 260 ASP A C 1
ATOM 2050 O O . ASP A 1 260 ? -16.568 9.899 18.669 1.00 73.38 260 ASP A O 1
ATOM 2054 N N . LEU A 1 261 ? -17.364 10.188 16.593 1.00 78.75 261 LEU A N 1
ATOM 2055 C CA . LEU A 1 261 ? -17.820 8.804 16.425 1.00 78.75 261 LEU A CA 1
ATOM 2056 C C . LEU A 1 261 ? -16.646 7.850 16.211 1.00 78.75 261 LEU A C 1
ATOM 2058 O O . LEU A 1 261 ? -16.650 6.735 16.728 1.00 78.75 261 LEU A O 1
ATOM 2062 N N . GLU A 1 262 ? -15.619 8.289 15.491 1.00 76.44 262 GLU A N 1
ATOM 2063 C CA . GLU A 1 262 ? -14.405 7.509 15.277 1.00 76.44 262 GLU A CA 1
ATOM 2064 C C . GLU A 1 262 ? -13.669 7.240 16.591 1.00 76.44 262 GLU A C 1
ATOM 2066 O O . GLU A 1 262 ? -13.253 6.113 16.863 1.00 76.44 262 GLU A O 1
ATOM 2071 N N . ASP A 1 263 ? -13.575 8.255 17.445 1.00 80.38 263 ASP A N 1
ATOM 2072 C CA . ASP A 1 263 ? -13.020 8.139 18.787 1.00 80.38 263 ASP A CA 1
ATOM 2073 C C . ASP A 1 263 ? -13.763 7.103 19.636 1.00 80.38 263 ASP A C 1
ATOM 2075 O O . ASP A 1 263 ? -13.136 6.353 20.394 1.00 80.38 263 ASP A O 1
ATOM 2079 N N . VAL A 1 264 ? -15.092 7.045 19.500 1.00 83.69 264 VAL A N 1
ATOM 2080 C CA . VAL A 1 264 ? -15.935 6.028 20.138 1.00 83.69 264 VAL A CA 1
ATOM 2081 C C . VAL A 1 264 ? -15.628 4.643 19.563 1.00 83.69 264 VAL A C 1
ATOM 2083 O O . VAL A 1 264 ? -15.385 3.722 20.338 1.00 83.69 264 VAL A O 1
ATOM 2086 N N . VAL A 1 265 ? -15.554 4.484 18.238 1.00 81.75 265 VAL A N 1
ATOM 2087 C CA . VAL A 1 265 ? -15.250 3.190 17.593 1.00 81.75 265 VAL A CA 1
ATOM 2088 C C . VAL A 1 265 ? -13.860 2.675 17.971 1.00 81.75 265 VAL A C 1
ATOM 2090 O O . VAL A 1 265 ? -13.722 1.505 18.331 1.00 81.75 265 VAL A O 1
ATOM 2093 N N . LYS A 1 266 ? -12.827 3.527 17.944 1.00 81.94 266 LYS A N 1
ATOM 2094 C CA . LYS A 1 266 ? -11.463 3.163 18.367 1.00 81.94 266 LYS A CA 1
ATOM 2095 C C . LYS A 1 266 ? -11.439 2.711 19.822 1.00 81.94 266 LYS A C 1
ATOM 2097 O O . LYS A 1 266 ? -10.821 1.697 20.141 1.00 81.94 266 LYS A O 1
ATOM 2102 N N . ASN A 1 267 ? -12.153 3.425 20.693 1.00 87.88 267 ASN A N 1
ATOM 2103 C CA . ASN A 1 267 ? -12.293 3.031 22.088 1.00 87.88 267 ASN A CA 1
ATOM 2104 C C . ASN A 1 267 ? -12.993 1.670 22.230 1.00 87.88 267 ASN A C 1
ATOM 2106 O O . ASN A 1 267 ? -12.503 0.836 22.979 1.00 87.88 267 ASN A O 1
ATOM 2110 N N . LEU A 1 268 ? -14.062 1.395 21.476 1.00 85.31 268 LEU A N 1
ATOM 2111 C CA . LEU A 1 268 ? -14.739 0.092 21.501 1.00 85.31 268 LEU A CA 1
ATOM 2112 C C . LEU A 1 268 ? -13.836 -1.053 21.018 1.00 85.31 268 LEU A C 1
ATOM 2114 O O . LEU A 1 268 ? -13.783 -2.094 21.675 1.00 85.31 268 LEU A O 1
ATOM 2118 N N . LYS A 1 269 ? -13.079 -0.860 19.926 1.00 83.38 269 LYS A N 1
ATOM 2119 C CA . LYS A 1 269 ? -12.077 -1.839 19.461 1.00 83.38 269 LYS A CA 1
ATOM 2120 C C . LYS A 1 269 ? -11.049 -2.121 20.559 1.00 83.38 269 LYS A C 1
ATOM 2122 O O . LYS A 1 269 ? -10.811 -3.279 20.881 1.00 83.38 269 LYS A O 1
ATOM 2127 N N . TYR A 1 270 ? -10.518 -1.075 21.192 1.00 85.12 270 TYR A N 1
ATOM 2128 C CA . TYR A 1 270 ? -9.587 -1.201 22.315 1.00 85.12 270 TYR A CA 1
ATOM 2129 C C . TYR A 1 270 ? -10.183 -1.989 23.495 1.00 85.12 270 TYR A C 1
ATOM 2131 O O . TYR A 1 270 ? -9.547 -2.918 23.986 1.00 85.12 270 TYR A O 1
ATOM 2139 N N . LEU A 1 271 ? -11.426 -1.695 23.905 1.00 85.12 271 LEU A N 1
ATOM 2140 C CA . LEU A 1 271 ? -12.116 -2.447 24.963 1.00 85.12 271 LEU A CA 1
ATOM 2141 C C . LEU A 1 271 ? -12.275 -3.936 24.612 1.00 85.12 271 LEU A C 1
ATOM 2143 O O . LEU A 1 271 ? -12.156 -4.787 25.493 1.00 85.12 271 LEU A O 1
ATOM 2147 N N . ARG A 1 272 ? -12.521 -4.266 23.337 1.00 83.88 272 ARG A N 1
ATOM 2148 C CA . ARG A 1 272 ? -12.627 -5.656 22.861 1.00 83.88 272 ARG A CA 1
ATOM 2149 C C . ARG A 1 272 ? -11.276 -6.373 22.829 1.00 83.88 272 ARG A C 1
ATOM 2151 O O . ARG A 1 272 ? -11.198 -7.544 23.196 1.00 83.88 272 ARG A O 1
ATOM 2158 N N . THR A 1 273 ? -10.201 -5.684 22.461 1.00 83.12 273 THR A N 1
ATOM 2159 C CA . THR A 1 273 ? -8.849 -6.253 22.551 1.00 83.12 273 THR A CA 1
ATOM 2160 C C . THR A 1 273 ? -8.483 -6.538 24.010 1.00 83.12 273 THR A C 1
ATOM 2162 O O . THR A 1 273 ? -8.063 -7.647 24.330 1.00 83.12 273 THR A O 1
ATOM 2165 N N . LEU A 1 274 ? -8.775 -5.600 24.919 1.00 81.50 274 LEU A N 1
ATOM 2166 C CA . LEU A 1 274 ? -8.508 -5.747 26.355 1.00 81.50 274 LEU A CA 1
ATOM 2167 C C . LEU A 1 274 ? -9.174 -6.976 26.988 1.00 81.50 274 LEU A C 1
ATOM 2169 O O . LEU A 1 274 ? -8.564 -7.632 27.825 1.00 81.50 274 LEU A O 1
ATOM 2173 N N . ILE A 1 275 ? -10.412 -7.314 26.609 1.00 79.56 275 ILE A N 1
ATOM 2174 C CA . ILE A 1 275 ? -11.084 -8.508 27.161 1.00 79.56 275 ILE A CA 1
ATOM 2175 C C . ILE A 1 275 ? -10.525 -9.830 26.622 1.00 79.56 275 ILE A C 1
ATOM 2177 O O . ILE A 1 275 ? -10.863 -10.883 27.174 1.00 79.56 275 ILE A O 1
ATOM 2181 N N . THR A 1 276 ? -9.748 -9.779 25.538 1.00 75.19 276 THR A N 1
ATOM 2182 C CA . THR A 1 276 ? -9.194 -10.946 24.838 1.00 75.19 276 THR A CA 1
ATOM 2183 C C . THR A 1 276 ? -7.753 -11.232 25.279 1.00 75.19 276 THR A C 1
ATOM 2185 O O . THR A 1 276 ? -7.320 -12.381 25.243 1.00 75.19 276 THR A O 1
ATOM 2188 N N . GLU A 1 277 ? -7.023 -10.214 25.741 1.00 71.81 277 GLU A N 1
ATOM 2189 C CA . GLU A 1 277 ? -5.672 -10.347 26.298 1.00 71.81 277 GLU A CA 1
ATOM 2190 C C . GLU A 1 277 ? -5.669 -10.918 27.736 1.00 71.81 277 GLU A C 1
ATOM 2192 O O . GLU A 1 277 ? -6.669 -10.870 28.455 1.00 71.81 277 GLU A O 1
ATOM 2197 N N . ASP A 1 278 ? -4.541 -11.510 28.159 1.00 66.44 278 ASP A N 1
ATOM 2198 C CA . ASP A 1 278 ? -4.409 -12.163 29.473 1.00 66.44 278 ASP A CA 1
ATOM 2199 C C . ASP A 1 278 ? -4.588 -11.142 30.610 1.00 66.44 278 ASP A C 1
ATOM 2201 O O . ASP A 1 278 ? -3.811 -10.194 30.749 1.00 66.44 278 ASP A O 1
ATOM 2205 N N . SER A 1 279 ? -5.597 -11.362 31.458 1.00 61.59 279 SER A N 1
ATOM 2206 C CA . SER A 1 279 ? -6.015 -10.441 32.524 1.00 61.59 279 SER A CA 1
ATOM 2207 C C . SER A 1 279 ? -4.935 -10.177 33.578 1.00 61.59 279 SER A C 1
ATOM 2209 O O . SER A 1 279 ? -5.076 -9.268 34.384 1.00 61.59 279 SER A O 1
ATOM 2211 N N . ARG A 1 280 ? -3.856 -10.968 33.589 1.00 61.38 280 ARG A N 1
ATOM 2212 C CA . ARG A 1 280 ? -2.722 -10.832 34.518 1.00 61.38 280 ARG A CA 1
ATOM 2213 C C . ARG A 1 280 ? -1.707 -9.757 34.124 1.00 61.38 280 ARG A C 1
ATOM 2215 O O . ARG A 1 280 ? -0.813 -9.479 34.914 1.00 61.38 280 ARG A O 1
ATOM 2222 N N . LYS A 1 281 ? -1.801 -9.187 32.917 1.00 60.34 281 LYS A N 1
ATOM 2223 C CA . LYS A 1 281 ? -0.837 -8.193 32.410 1.00 60.34 281 LYS A CA 1
ATOM 2224 C C . LYS A 1 281 ? -1.167 -6.744 32.773 1.00 60.34 281 LYS A C 1
ATOM 2226 O O . LYS A 1 281 ? -0.351 -5.867 32.508 1.00 60.34 281 LYS A O 1
ATOM 2231 N N . PHE A 1 282 ? -2.344 -6.473 33.333 1.00 58.62 282 PHE A N 1
ATOM 2232 C CA . PHE A 1 282 ? -2.855 -5.109 33.443 1.00 58.62 282 PHE A CA 1
ATOM 2233 C C . PHE A 1 282 ? -2.864 -4.605 34.889 1.00 58.62 282 PHE A C 1
ATOM 2235 O O . PHE A 1 282 ? -3.558 -5.152 35.737 1.00 58.62 282 PHE A O 1
ATOM 2242 N N . GLU A 1 283 ? -2.139 -3.510 35.133 1.00 59.16 283 GLU A N 1
ATOM 2243 C CA . GLU A 1 283 ? -2.210 -2.691 36.360 1.00 59.16 283 GLU A CA 1
ATOM 2244 C C . GLU A 1 283 ? -3.098 -1.440 36.172 1.00 59.16 283 GLU A C 1
ATOM 2246 O O . GLU A 1 283 ? -3.161 -0.563 37.035 1.00 59.16 283 GLU A O 1
ATOM 2251 N N . ASN A 1 284 ? -3.781 -1.321 35.025 1.00 58.31 284 ASN A N 1
ATOM 2252 C CA . ASN A 1 284 ? -4.538 -0.122 34.679 1.00 58.31 284 ASN A CA 1
ATOM 2253 C C . ASN A 1 284 ? -5.821 -0.005 35.502 1.00 58.31 284 ASN A C 1
ATOM 2255 O O . ASN A 1 284 ? -6.807 -0.694 35.252 1.00 58.31 284 ASN A O 1
ATOM 2259 N N . THR A 1 285 ? -5.818 0.965 36.408 1.00 67.25 285 THR A N 1
ATOM 2260 C CA . THR A 1 285 ? -7.020 1.495 37.042 1.00 67.25 285 THR A CA 1
ATOM 2261 C C . THR A 1 285 ? -7.577 2.620 36.161 1.00 67.25 285 THR A C 1
ATOM 2263 O O . THR A 1 285 ? -6.856 3.561 35.842 1.00 67.25 285 THR A O 1
ATOM 2266 N N . ASN A 1 286 ? -8.859 2.540 35.777 1.00 80.00 286 ASN A N 1
ATOM 2267 C CA . ASN A 1 286 ? -9.630 3.546 35.006 1.00 80.00 286 ASN A CA 1
ATOM 2268 C C . ASN A 1 286 ? -9.615 3.421 33.467 1.00 80.00 286 ASN A C 1
ATOM 2270 O O . ASN A 1 286 ? -9.037 4.233 32.747 1.00 80.00 286 ASN A O 1
ATOM 2274 N N . ILE A 1 287 ? -10.372 2.456 32.950 1.00 85.00 287 ILE A N 1
ATOM 2275 C CA . ILE A 1 287 ? -10.622 2.222 31.526 1.00 85.00 287 ILE A CA 1
ATOM 2276 C C . ILE A 1 287 ? -11.931 2.930 31.098 1.00 85.00 287 ILE A C 1
ATOM 2278 O O . ILE A 1 287 ? -13.014 2.531 31.537 1.00 85.00 287 ILE A O 1
ATOM 2282 N N . PRO A 1 288 ? -11.898 3.976 30.247 1.00 88.31 288 PRO A N 1
ATOM 2283 C CA . PRO A 1 288 ? -13.104 4.686 29.824 1.00 88.31 288 PRO A CA 1
ATOM 2284 C C . PRO A 1 288 ? -13.846 3.960 28.694 1.00 88.31 288 PRO A C 1
ATOM 2286 O O . PRO A 1 288 ? -13.242 3.512 27.722 1.00 88.31 288 PRO A O 1
ATOM 2289 N N . CYS A 1 289 ? -15.175 3.934 28.777 1.00 88.88 289 CYS A N 1
ATOM 2290 C CA . CYS A 1 289 ? -16.086 3.606 27.686 1.00 88.88 289 CYS A CA 1
ATOM 2291 C C . CYS A 1 289 ? -16.719 4.897 27.154 1.00 88.88 289 CYS A C 1
ATOM 2293 O O . CYS A 1 289 ? -17.645 5.446 27.759 1.00 88.88 289 CYS A O 1
ATOM 2295 N N . LYS A 1 290 ? -16.232 5.383 26.006 1.00 87.12 290 LYS A N 1
ATOM 2296 C CA . LYS A 1 290 ? -16.708 6.616 25.354 1.00 87.12 290 LYS A CA 1
ATOM 2297 C C . LYS A 1 290 ? -18.152 6.495 24.853 1.00 87.12 290 LYS A C 1
ATOM 2299 O O . LYS A 1 290 ? -18.870 7.490 24.854 1.00 87.12 290 LYS A O 1
ATOM 2304 N N . LEU A 1 291 ? -18.600 5.283 24.506 1.00 87.06 291 LEU A N 1
ATOM 2305 C CA . LEU A 1 291 ? -19.978 5.013 24.076 1.00 87.06 291 LEU A CA 1
ATOM 2306 C C . LEU A 1 291 ? -20.992 5.257 25.204 1.00 87.06 291 LEU A C 1
ATOM 2308 O O . LEU A 1 291 ? -22.010 5.918 25.018 1.00 87.06 291 LEU A O 1
ATOM 2312 N N . CYS A 1 292 ? -20.703 4.723 26.391 1.00 86.75 292 CYS A N 1
ATOM 2313 C CA . CYS A 1 292 ? -21.590 4.813 27.551 1.00 86.75 292 CYS A CA 1
ATOM 2314 C C . CYS A 1 292 ? -21.253 5.984 28.483 1.00 86.75 292 CYS A C 1
ATOM 2316 O O . CYS A 1 292 ? -22.002 6.222 29.430 1.00 86.75 292 CYS A O 1
ATOM 2318 N N . LYS A 1 293 ? -20.149 6.698 28.219 1.00 88.38 293 LYS A N 1
ATOM 2319 C CA . LYS A 1 293 ? -19.593 7.786 29.041 1.00 88.38 293 LYS A CA 1
ATOM 2320 C C . LYS A 1 293 ? -19.356 7.371 30.500 1.00 88.38 293 LYS A C 1
ATOM 2322 O O . LYS A 1 293 ? -19.642 8.129 31.422 1.00 88.38 293 LYS A O 1
ATOM 2327 N N . VAL A 1 294 ? -18.854 6.153 30.703 1.00 89.56 294 VAL A N 1
ATOM 2328 C CA . VAL A 1 294 ? -18.517 5.599 32.027 1.00 89.56 294 VAL A CA 1
ATOM 2329 C C . VAL A 1 294 ? -17.048 5.206 32.077 1.00 89.56 294 VAL A C 1
ATOM 2331 O O . VAL A 1 294 ? -16.494 4.787 31.064 1.00 89.56 294 VAL A O 1
ATOM 2334 N N . THR A 1 295 ? -16.433 5.299 33.251 1.00 89.50 295 THR A N 1
ATOM 2335 C CA . THR A 1 295 ? -15.061 4.836 33.493 1.00 89.50 295 THR A CA 1
ATOM 2336 C C . THR A 1 295 ? -15.112 3.610 34.391 1.00 89.50 295 THR A C 1
ATOM 2338 O O . THR A 1 295 ? -15.785 3.629 35.419 1.00 89.50 295 THR A O 1
ATOM 2341 N N . LEU A 1 296 ? -14.448 2.537 33.975 1.00 87.06 296 LEU A N 1
ATOM 2342 C CA . LEU A 1 296 ? -14.477 1.233 34.631 1.00 87.06 296 LEU A CA 1
ATOM 2343 C C . LEU A 1 296 ? -13.127 0.989 35.312 1.00 87.06 296 LEU A C 1
ATOM 2345 O O . LEU A 1 296 ? -12.096 1.278 34.709 1.00 87.06 296 LEU A O 1
ATOM 2349 N N . PRO A 1 297 ? -13.096 0.503 36.559 1.00 82.44 297 PRO A N 1
ATOM 2350 C CA . PRO A 1 297 ? -11.850 0.436 37.311 1.00 82.44 297 PRO A CA 1
ATOM 2351 C C . PRO A 1 297 ? -10.961 -0.735 36.875 1.00 82.44 297 PRO A C 1
ATOM 2353 O O . PRO A 1 297 ? -9.750 -0.608 36.996 1.00 82.44 297 PRO A O 1
ATOM 2356 N N . ASP A 1 298 ? -11.537 -1.820 36.345 1.00 82.06 298 ASP A N 1
ATOM 2357 C CA . ASP A 1 298 ? -10.824 -3.063 36.025 1.00 82.06 298 ASP A CA 1
ATOM 2358 C C . ASP A 1 298 ? -11.360 -3.739 34.741 1.00 82.06 298 ASP A C 1
ATOM 2360 O O . ASP A 1 298 ? -12.496 -3.513 34.308 1.00 82.06 298 ASP A O 1
ATOM 2364 N N . VAL A 1 299 ? -10.555 -4.613 34.131 1.00 82.88 299 VAL A N 1
ATOM 2365 C CA . VAL A 1 299 ? -10.870 -5.419 32.940 1.00 82.88 299 VAL A CA 1
ATOM 2366 C C . VAL A 1 299 ? -12.078 -6.331 33.179 1.00 82.88 299 VAL A C 1
ATOM 2368 O O . VAL A 1 299 ? -12.881 -6.548 32.267 1.00 82.88 299 VAL A O 1
ATOM 2371 N N . PHE A 1 300 ? -12.269 -6.839 34.401 1.00 82.88 300 PHE A N 1
ATOM 2372 C CA . PHE A 1 300 ? -13.462 -7.623 34.742 1.00 82.88 300 PHE A CA 1
ATOM 2373 C C . PHE A 1 300 ? -14.749 -6.791 34.648 1.00 82.88 300 PHE A C 1
ATOM 2375 O O . PHE A 1 300 ? -15.760 -7.278 34.129 1.00 82.88 300 PHE A O 1
ATOM 2382 N N . ASP A 1 301 ? -14.703 -5.523 35.061 1.00 84.50 301 ASP A N 1
ATOM 2383 C CA . ASP A 1 301 ? -15.829 -4.598 34.928 1.00 84.50 301 ASP A CA 1
ATOM 2384 C C . ASP A 1 301 ? -16.059 -4.185 33.475 1.00 84.50 301 ASP A C 1
ATOM 2386 O O . ASP A 1 301 ? -17.212 -4.070 33.060 1.00 84.50 301 ASP A O 1
ATOM 2390 N N . VAL A 1 302 ? -14.996 -4.050 32.671 1.00 85.75 302 VAL A N 1
ATOM 2391 C CA . VAL A 1 302 ? -15.104 -3.897 31.207 1.00 85.75 302 VAL A CA 1
ATOM 2392 C C . VAL A 1 302 ? -15.837 -5.083 30.604 1.00 85.75 302 VAL A C 1
ATOM 2394 O O . VAL A 1 302 ? -16.826 -4.891 29.895 1.00 85.75 302 VAL A O 1
ATOM 2397 N N . ARG A 1 303 ? -15.421 -6.311 30.934 1.00 85.88 303 ARG A N 1
ATOM 2398 C CA . ARG A 1 303 ? -16.085 -7.521 30.446 1.00 85.88 303 ARG A CA 1
ATOM 2399 C C . ARG A 1 303 ? -17.560 -7.493 30.831 1.00 85.88 303 ARG A C 1
ATOM 2401 O O . ARG A 1 303 ? -18.400 -7.575 29.946 1.00 85.88 303 ARG A O 1
ATOM 2408 N N . LYS A 1 304 ? -17.898 -7.278 32.106 1.00 86.56 304 LYS A N 1
ATOM 2409 C CA . LYS A 1 304 ? -19.299 -7.189 32.553 1.00 86.56 304 LYS A CA 1
ATOM 2410 C C . LYS A 1 304 ? -20.075 -6.083 31.827 1.00 86.56 304 LYS A C 1
ATOM 2412 O O . LYS A 1 304 ? -21.207 -6.317 31.413 1.00 86.56 304 LYS A O 1
ATOM 2417 N N . HIS A 1 305 ? -19.471 -4.909 31.643 1.00 89.06 305 HIS A N 1
ATOM 2418 C CA . HIS A 1 305 ? -20.080 -3.755 30.986 1.00 89.06 305 HIS A CA 1
ATOM 2419 C C . HIS A 1 305 ? -20.448 -4.027 29.523 1.00 89.06 305 HIS A C 1
ATOM 2421 O O . HIS A 1 305 ? -21.571 -3.715 29.123 1.00 89.06 305 HIS A O 1
ATOM 2427 N N . LEU A 1 306 ? -19.551 -4.637 28.740 1.00 85.81 306 LEU A N 1
ATOM 2428 C CA . LEU A 1 306 ? -19.785 -4.937 27.319 1.00 85.81 306 LEU A CA 1
ATOM 2429 C C . LEU A 1 306 ? -20.966 -5.906 27.102 1.00 85.81 306 LEU A C 1
ATOM 2431 O O . LEU A 1 306 ? -21.631 -5.858 26.069 1.00 85.81 306 LEU A O 1
ATOM 2435 N N . TYR A 1 307 ? -21.277 -6.756 28.088 1.00 86.69 307 TYR A N 1
ATOM 2436 C CA . TYR A 1 307 ? -22.445 -7.648 28.053 1.00 86.69 307 TYR A CA 1
ATOM 2437 C C . TYR A 1 307 ? -23.744 -7.002 28.566 1.00 86.69 307 TYR A C 1
ATOM 2439 O O . TYR A 1 307 ? -24.795 -7.638 28.494 1.00 86.69 307 TYR A O 1
ATOM 2447 N N . THR A 1 308 ? -23.716 -5.760 29.065 1.00 89.50 308 THR A N 1
ATOM 2448 C CA . THR A 1 308 ? -24.940 -5.081 29.524 1.00 89.50 308 THR A CA 1
ATOM 2449 C C . THR A 1 308 ? -25.867 -4.736 28.360 1.00 89.50 308 THR A C 1
ATOM 2451 O O . THR A 1 308 ? -25.421 -4.316 27.291 1.00 89.50 308 THR A O 1
ATOM 2454 N N . GLU A 1 309 ? -27.180 -4.844 28.587 1.00 85.62 309 GLU A N 1
ATOM 2455 C CA . GLU A 1 309 ? -28.197 -4.502 27.580 1.00 85.62 309 GLU A CA 1
ATOM 2456 C C . GLU A 1 309 ? -28.067 -3.053 27.102 1.00 85.62 309 GLU A C 1
ATOM 2458 O O . GLU A 1 309 ? -28.167 -2.782 25.909 1.00 85.62 309 GLU A O 1
ATOM 2463 N N . LYS A 1 310 ? -27.746 -2.126 28.014 1.00 86.50 310 LYS A N 1
ATOM 2464 C CA . LYS A 1 310 ? -27.528 -0.711 27.689 1.00 86.50 310 LYS A CA 1
ATOM 2465 C C . LYS A 1 310 ? -26.368 -0.509 26.710 1.00 86.50 310 LYS A C 1
ATOM 2467 O O . LYS A 1 310 ? -26.492 0.286 25.784 1.00 86.50 310 LYS A O 1
ATOM 2472 N N . HIS A 1 311 ? -25.248 -1.209 26.906 1.00 86.75 311 HIS A N 1
ATOM 2473 C CA . HIS A 1 311 ? -24.100 -1.104 26.007 1.00 86.75 311 HIS A CA 1
ATOM 2474 C C . HIS A 1 311 ? -24.437 -1.659 24.620 1.00 86.75 311 HIS A C 1
ATOM 2476 O O . HIS A 1 311 ? -24.248 -0.970 23.622 1.00 86.75 311 HIS A O 1
ATOM 2482 N N . ARG A 1 312 ? -25.023 -2.861 24.567 1.00 84.44 312 ARG A N 1
ATOM 2483 C CA . ARG A 1 312 ? -25.430 -3.511 23.311 1.00 84.44 312 ARG A CA 1
ATOM 2484 C C . ARG A 1 312 ? -26.457 -2.691 22.532 1.00 84.44 312 ARG A C 1
ATOM 2486 O O . ARG A 1 312 ? -26.356 -2.580 21.316 1.00 84.44 312 ARG A O 1
ATOM 2493 N N . PHE A 1 313 ? -27.410 -2.073 23.229 1.00 84.62 313 PHE A N 1
ATOM 2494 C CA . PHE A 1 313 ? -28.379 -1.165 22.619 1.00 84.62 313 PHE A CA 1
ATOM 2495 C C . PHE A 1 313 ? -27.699 0.061 21.990 1.00 84.62 313 PHE A C 1
ATOM 2497 O O . PHE A 1 313 ? -28.039 0.462 20.875 1.00 84.62 313 PHE A O 1
ATOM 2504 N N . ASN A 1 314 ? -26.706 0.640 22.670 1.00 83.62 314 ASN A N 1
ATOM 2505 C CA . ASN A 1 314 ? -25.947 1.773 22.146 1.00 83.62 314 ASN A CA 1
ATOM 2506 C C . ASN A 1 314 ? -25.066 1.381 20.942 1.00 83.62 314 ASN A C 1
ATOM 2508 O O . ASN A 1 314 ? -24.972 2.159 19.995 1.00 83.62 314 ASN A O 1
ATOM 2512 N N . GLU A 1 315 ? -24.461 0.186 20.942 1.00 82.12 315 GLU A N 1
ATOM 2513 C CA . GLU A 1 315 ? -23.709 -0.339 19.787 1.00 82.12 315 GLU A CA 1
ATOM 2514 C C . GLU A 1 315 ? -24.627 -0.518 18.565 1.00 82.12 315 GLU A C 1
ATOM 2516 O O . GLU A 1 315 ? -24.311 -0.046 17.471 1.00 82.12 315 GLU A O 1
ATOM 2521 N N . GLN A 1 316 ? -25.807 -1.119 18.765 1.00 79.25 316 GLN A N 1
ATOM 2522 C CA . GLN A 1 316 ? -26.812 -1.308 17.712 1.00 79.25 316 GLN A CA 1
ATOM 2523 C C . GLN A 1 316 ? -27.338 0.022 17.161 1.00 79.25 316 GLN A C 1
ATOM 2525 O O . GLN A 1 316 ? -27.503 0.170 15.950 1.00 79.25 316 GLN A O 1
ATOM 2530 N N . SER A 1 317 ? -27.554 1.010 18.032 1.00 76.19 317 SER A N 1
ATOM 2531 C CA . SER A 1 317 ? -28.018 2.347 17.636 1.00 76.19 317 SER A CA 1
ATOM 2532 C C . SER A 1 317 ? -27.020 3.074 16.729 1.00 76.19 317 SER A C 1
ATOM 2534 O O . SER A 1 317 ? -27.426 3.874 15.888 1.00 76.19 317 SER A O 1
ATOM 2536 N N . LEU A 1 318 ? -25.724 2.775 16.862 1.00 69.50 318 LEU A N 1
ATOM 2537 C CA . LEU A 1 318 ? -24.664 3.325 16.016 1.00 69.50 318 LEU A CA 1
ATOM 2538 C C . LEU A 1 318 ? -24.366 2.478 14.767 1.00 69.50 318 LEU A C 1
ATOM 2540 O O . LEU A 1 318 ? -23.494 2.859 13.990 1.00 69.50 318 LEU A O 1
ATOM 2544 N N . ARG A 1 319 ? -25.077 1.357 14.549 1.00 63.59 319 ARG 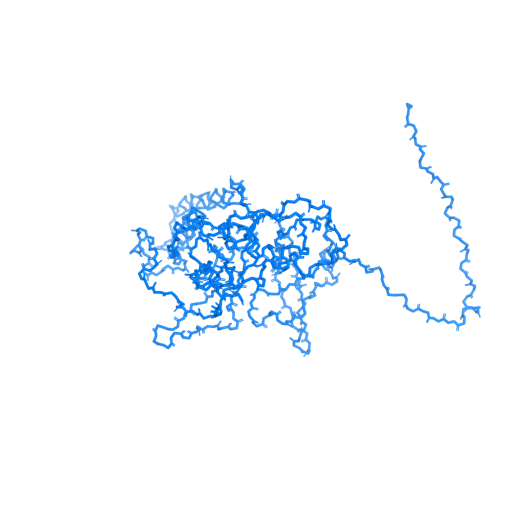A N 1
ATOM 2545 C CA . ARG A 1 319 ? -24.814 0.384 13.465 1.00 63.59 319 ARG A CA 1
ATOM 2546 C C . ARG A 1 319 ? -23.351 -0.077 13.404 1.00 63.59 319 ARG A C 1
ATOM 2548 O O . ARG A 1 319 ? -22.831 -0.362 12.326 1.00 63.59 319 ARG A O 1
ATOM 2555 N N . ILE A 1 320 ? -22.674 -0.131 14.550 1.00 59.66 320 ILE A N 1
ATOM 2556 C CA . ILE A 1 320 ? -21.300 -0.625 14.624 1.00 59.66 320 ILE A CA 1
ATOM 2557 C C . ILE A 1 320 ? -21.384 -2.148 14.735 1.00 59.66 320 ILE A C 1
ATOM 2559 O O . ILE A 1 320 ? -21.510 -2.697 15.828 1.00 59.66 320 ILE A O 1
ATOM 2563 N N . GLU A 1 321 ? -21.372 -2.829 13.593 1.00 50.56 321 GLU A N 1
ATOM 2564 C CA . GLU A 1 321 ? -21.170 -4.277 13.539 1.00 50.56 321 GLU A CA 1
ATOM 2565 C C . GLU A 1 321 ? -19.663 -4.557 13.494 1.00 50.56 321 GLU A C 1
ATOM 2567 O O . GLU A 1 321 ? -18.936 -3.981 12.682 1.00 50.56 321 GLU A O 1
ATOM 2572 N N . PHE A 1 322 ? -19.200 -5.397 14.417 1.00 49.91 322 PHE A N 1
ATOM 2573 C CA . PHE A 1 322 ? -17.822 -5.875 14.508 1.00 49.91 322 PHE A CA 1
ATOM 2574 C C . PHE A 1 322 ? -17.771 -7.353 14.146 1.00 49.91 322 PHE A C 1
ATOM 2576 O O . PHE A 1 322 ? -18.646 -8.089 14.662 1.00 49.91 322 PHE A O 1
#

Secondary structure (DSSP, 8-state):
------------PPPPPPTTT------------TTBPPP--SBHHHHTSEEEE-TTSTTSS-B-S-TT--PPP-EEEEEEEE-TTSSEEEEEEEEEPP--TTHHHHHHHHH-SEEEEEE-TTSSSEEEEEEES-B-TTT--BSSGGG-EEEE-SB---HHHHHHHHHHHHHHHHHHHHHHH---THHHHHHHHHHHHHHHHHHHHHHS--PPB----PPTTTT-SS-S-GGGEE--S-GGG-TT-SSPPPPEEPPP--HHHHHHHHHHHHHHHHHHS-GGG-----EEETTTTEEESSHHHHHHHHTSHHHHHHHHHTT---

Solvent-accessible surface area (backbone atoms only — not comparable to full-atom values): 19622 Å² total; per-residue (Å²): 142,81,80,90,70,76,76,78,67,73,87,72,70,77,80,78,77,58,75,92,75,58,88,72,88,80,85,85,84,71,94,80,59,96,44,53,66,83,62,70,46,63,28,53,72,37,46,87,33,50,58,40,53,33,82,90,39,94,62,40,75,46,68,55,90,55,80,89,56,82,56,68,83,47,73,48,59,74,42,76,46,71,41,95,84,70,45,38,36,39,34,36,71,65,46,78,53,79,93,39,80,43,45,57,59,51,54,48,64,55,71,38,55,26,74,46,77,36,51,41,99,75,29,57,48,51,23,26,36,36,31,26,81,42,56,41,90,84,83,49,42,62,69,44,60,55,59,24,27,74,43,67,28,45,26,61,65,53,70,69,58,52,52,53,41,34,53,36,28,48,38,52,37,51,43,58,50,54,69,73,71,62,98,50,80,71,50,57,59,55,43,51,52,31,51,52,52,37,50,51,45,52,50,43,67,68,65,71,62,88,58,51,79,38,78,74,48,86,53,86,70,61,88,49,60,85,78,68,63,72,89,46,49,43,70,60,96,71,71,80,87,48,94,80,48,79,41,57,74,66,61,46,72,65,63,44,93,47,65,74,59,49,54,29,50,55,42,52,52,50,56,54,48,58,66,71,47,72,78,88,78,67,88,67,70,61,51,67,39,66,80,79,74,46,70,29,58,39,66,69,51,45,50,56,46,64,73,32,69,70,47,48,51,53,38,58,74,67,68,64,81,129

pLDDT: mean 83.99, std 12.2, range [42.62, 97.44]

Sequence (322 aa):
MQYNQDANVPDNYPEPPPSSECTSKVNLRGPYSPLEIQFVNLTEAGKIKNVKISPSSMNCVLLDTEPEDSSQRLLVAGSISQGANSHNLMLYNTTLMPRIPGLAALIVLIFTPHMELRRSPLGTYYTGVLCGLGYDSVTKASIFPEHDIELLFDVEINLEDLQYINRLRHWIDTAMQTNLSSESTHNMEEIIVCQNRIKDALLKLCTSRKRASQALELTPKFSKWNLYDESLLLSPSNPSLLKKSIYPLHKALELESHKDLEDVVKNLKYLRTLITEDSRKFENTNIPCKLCKVTLPDVFDVRKHLYTEKHRFNEQSLRIEF

Radius of gyration: 26.68 Å; Cα contacts (8 Å, |Δi|>4): 434; chains: 1; bounding box: 73×65×70 Å

Nearest PDB structures (foldseek):
  6ff7-assembly1_7  TM=4.277E-01  e=1.568E+00  Homo sapiens
  8t1i-assembly1_I  TM=5.340E-01  e=4.386E+00  Mus musculus
  6q56-assembly4_D  TM=3.759E-01  e=2.872E+00  Bacillus subtilis subsp. subtilis str. 168

Foldseek 3Di:
DDDPPPPCPPPPDDDDDDPVPPPDDDDDDDDDDPQWDFDADQFQLGRQAGEAEDPPDPVRTDGDPCPVDPADWDKDAPDWDADPVRRYIYGHPIDTDDRFHCPVVLVQLLQFQDKDWDADPQQAFTQWMWTHPAADPPVQHDPCRRGIGTGTHQFGDDPVLLVLSLQLLVLVQVLVVLVVPDPDPVSVVSNVVSVVSNVVSVCCSRPVDDTHGDDRDDDPPSSGGPPDDPVQWADDPPQPVCPPTSRRRDIDGHGDDPVLVVVQVVLVVVLVVLLVDDQVPDPAAWRARSLVRDTDGGNVRSVVVCPDPVNVVSCVVVVPDD